Protein AF-Q54JC9-F1 (afdb_monomer)

Nearest PDB structures (foldseek):
  5o2o-assembly1_A  TM=5.810E-01  e=2.665E+00  Neisseria meningitidis
  5o1j-assembly1_A  TM=6.075E-01  e=3.899E+00  Neisseria meningitidis MC58

Secondary structure (DSSP, 8-state):
----------------------------HHHHHHHHHHHS-TTTHHHHHHHHHHHHTS--TTEETTTTEEHHHHHHT-TTT-SSGGGGGSHHHHHHHHHHHHHHHGGGG-HHHHTTTTSS--THHHHHHHHHHT--------------------------------------------PPPPPP---

Structure (mmCIF, N/CA/C/O backbone):
data_AF-Q54JC9-F1
#
_entry.id   AF-Q54JC9-F1
#
loop_
_atom_site.group_PDB
_atom_site.id
_atom_site.type_symbol
_atom_site.label_atom_id
_atom_site.label_alt_id
_atom_site.label_comp_id
_atom_site.label_asym_id
_atom_site.label_entity_id
_atom_site.label_seq_id
_atom_site.pdbx_PDB_ins_code
_atom_site.Cartn_x
_atom_site.Cartn_y
_atom_site.Cartn_z
_atom_site.occupancy
_atom_site.B_iso_or_equiv
_atom_site.auth_seq_id
_atom_site.auth_comp_id
_atom_site.auth_asym_id
_atom_site.auth_atom_id
_atom_site.pdbx_PDB_model_num
ATOM 1 N N . MET A 1 1 ? -62.093 -19.509 3.412 1.00 47.75 1 MET A N 1
ATOM 2 C CA . MET A 1 1 ? -62.383 -18.059 3.548 1.00 47.75 1 MET A CA 1
ATOM 3 C C . MET A 1 1 ? -61.064 -17.334 3.792 1.00 47.75 1 MET A C 1
ATOM 5 O O . MET A 1 1 ? -60.203 -17.946 4.407 1.00 47.75 1 MET A O 1
ATOM 9 N N . LYS A 1 2 ? -60.924 -16.083 3.321 1.00 56.00 2 LYS A N 1
ATOM 10 C CA . LYS A 1 2 ? -59.657 -15.341 3.094 1.00 56.00 2 LYS A CA 1
ATOM 11 C C . LYS A 1 2 ? -58.789 -15.910 1.956 1.00 56.00 2 LYS A C 1
ATOM 13 O O . LYS A 1 2 ? -58.049 -16.868 2.135 1.00 56.00 2 LYS A O 1
ATOM 18 N N . VAL A 1 3 ? -58.906 -15.266 0.792 1.00 44.16 3 VAL A N 1
ATOM 19 C CA . VAL A 1 3 ? -58.028 -15.369 -0.386 1.00 44.16 3 VAL A CA 1
ATOM 20 C C . VAL A 1 3 ? -57.874 -13.934 -0.913 1.00 44.16 3 VAL A C 1
ATOM 22 O O . VAL A 1 3 ? -58.872 -13.372 -1.346 1.00 44.16 3 VAL A O 1
ATOM 25 N N . SER A 1 4 ? -56.683 -13.335 -0.766 1.00 60.31 4 SER A N 1
ATOM 26 C CA . SER A 1 4 ? -56.261 -11.978 -1.204 1.00 60.31 4 SER A CA 1
ATOM 27 C C . SER A 1 4 ? -54.819 -11.741 -0.723 1.00 60.31 4 SER A C 1
ATOM 29 O O . SER A 1 4 ? -54.538 -12.106 0.415 1.00 60.31 4 SER A O 1
ATOM 31 N N . ASN A 1 5 ? -53.870 -11.118 -1.432 1.00 50.69 5 ASN A N 1
ATOM 32 C CA . ASN A 1 5 ? -53.684 -10.809 -2.868 1.00 50.69 5 ASN A CA 1
ATOM 33 C C . ASN A 1 5 ? -52.246 -11.310 -3.238 1.00 50.69 5 ASN A C 1
ATOM 35 O O . ASN A 1 5 ? -51.581 -11.857 -2.363 1.00 50.69 5 ASN A O 1
ATOM 39 N N . LEU A 1 6 ? -51.669 -11.313 -4.449 1.00 48.81 6 LEU A N 1
ATOM 40 C CA . LEU A 1 6 ? -51.734 -10.506 -5.685 1.00 48.81 6 LEU A CA 1
ATOM 41 C C . LEU A 1 6 ? -51.125 -9.085 -5.604 1.00 48.81 6 LEU A C 1
ATOM 43 O O . LEU A 1 6 ? -51.408 -8.352 -4.663 1.00 48.81 6 LEU A O 1
ATOM 47 N N . ILE A 1 7 ? -50.371 -8.707 -6.660 1.00 62.00 7 ILE A N 1
ATOM 48 C CA . ILE A 1 7 ? -49.614 -7.440 -6.870 1.00 62.00 7 ILE A CA 1
ATOM 49 C C . ILE A 1 7 ? -48.261 -7.422 -6.098 1.00 62.00 7 ILE A C 1
ATOM 51 O O . ILE A 1 7 ? -48.241 -7.750 -4.920 1.00 62.00 7 ILE A O 1
ATOM 55 N N . SER A 1 8 ? -47.082 -7.096 -6.662 1.00 56.41 8 SER A N 1
ATOM 56 C CA . SER A 1 8 ? -46.734 -6.514 -7.977 1.00 56.41 8 SER A CA 1
ATOM 57 C C . SER A 1 8 ? -45.424 -7.070 -8.567 1.00 56.41 8 SER A C 1
ATOM 59 O O . SER A 1 8 ? -44.508 -7.424 -7.830 1.00 56.41 8 SER A O 1
ATOM 61 N N . THR A 1 9 ? -45.301 -7.062 -9.897 1.00 55.78 9 THR A N 1
ATOM 62 C CA . THR A 1 9 ? -44.083 -7.397 -10.662 1.00 55.78 9 THR A CA 1
ATOM 63 C C . THR A 1 9 ? -43.274 -6.159 -11.063 1.00 55.78 9 THR A C 1
ATOM 65 O O . THR A 1 9 ? -43.794 -5.303 -11.776 1.00 55.78 9 THR A O 1
ATOM 68 N N . ILE A 1 10 ? -41.985 -6.130 -10.712 1.00 61.94 10 ILE A N 1
ATOM 69 C CA . ILE A 1 10 ? -40.901 -5.344 -11.341 1.00 61.94 10 ILE A CA 1
ATOM 70 C C . ILE A 1 10 ? -39.673 -6.273 -11.248 1.00 61.94 10 ILE A C 1
ATOM 72 O O . ILE A 1 10 ? -39.303 -6.637 -10.139 1.00 61.94 10 ILE A O 1
ATOM 76 N N . THR A 1 11 ? -39.047 -6.828 -12.289 1.00 55.09 11 THR A N 1
ATOM 77 C CA . THR A 1 11 ? -38.889 -6.463 -13.712 1.00 55.09 11 THR A CA 1
ATOM 78 C C . THR A 1 11 ? -38.024 -5.228 -13.964 1.00 55.09 11 THR A C 1
ATOM 80 O O . THR A 1 11 ? -38.466 -4.278 -14.598 1.00 55.09 11 THR A O 1
ATOM 83 N N . ILE A 1 12 ? -36.750 -5.297 -13.563 1.00 54.94 12 ILE A N 1
ATOM 84 C CA . ILE A 1 12 ? -35.651 -4.820 -14.418 1.00 54.94 12 ILE A CA 1
ATOM 85 C C . ILE A 1 12 ? -34.591 -5.922 -14.474 1.00 54.94 12 ILE A C 1
ATOM 87 O O . ILE A 1 12 ? -33.927 -6.215 -13.484 1.00 54.94 12 ILE A O 1
ATOM 91 N N . ALA A 1 13 ? -34.452 -6.545 -15.643 1.00 51.84 13 ALA A N 1
ATOM 92 C CA . ALA A 1 13 ? -33.327 -7.414 -15.947 1.00 51.84 13 ALA A CA 1
ATOM 93 C C . ALA A 1 13 ? -32.217 -6.568 -16.579 1.00 51.84 13 ALA A C 1
ATOM 95 O O . ALA A 1 13 ? -32.350 -6.109 -17.711 1.00 51.84 13 ALA A O 1
ATOM 96 N N . SER A 1 14 ? -31.112 -6.391 -15.863 1.00 52.66 14 SER A N 1
ATOM 97 C CA . SER A 1 14 ? -29.867 -5.827 -16.392 1.00 52.66 14 SER A CA 1
ATOM 98 C C . SER A 1 14 ? -28.708 -6.765 -16.066 1.00 52.66 14 SER A C 1
ATOM 100 O O . SER A 1 14 ? -27.773 -6.428 -15.344 1.00 52.66 14 SER A O 1
ATOM 102 N N . ALA A 1 15 ? -28.779 -7.972 -16.637 1.00 52.56 15 ALA A N 1
ATOM 103 C CA . ALA A 1 15 ? -27.676 -8.925 -16.681 1.00 52.56 15 ALA A CA 1
ATOM 104 C C . ALA A 1 15 ? -26.568 -8.416 -17.622 1.00 52.56 15 ALA A C 1
ATOM 106 O O . ALA A 1 15 ? -26.333 -8.959 -18.701 1.00 52.56 15 ALA A O 1
ATOM 107 N N . LEU A 1 16 ? -25.874 -7.357 -17.201 1.00 53.50 16 LEU A N 1
ATOM 108 C CA . LEU A 1 16 ? -24.597 -6.943 -17.768 1.00 53.50 16 LEU A CA 1
ATOM 109 C C . LEU A 1 16 ? -23.511 -7.917 -17.295 1.00 53.50 16 LEU A C 1
ATOM 111 O O . LEU A 1 16 ? -22.613 -7.565 -16.537 1.00 53.50 16 LEU A O 1
ATOM 115 N N . CYS A 1 17 ? -23.566 -9.147 -17.815 1.00 49.38 17 CYS A N 1
ATOM 116 C CA . CYS A 1 17 ? -22.397 -10.015 -17.930 1.00 49.38 17 CYS A CA 1
ATOM 117 C C . CYS A 1 17 ? -21.444 -9.443 -18.991 1.00 49.38 17 CYS A C 1
ATOM 119 O O . CYS A 1 17 ? -21.138 -10.085 -19.995 1.00 49.38 17 CYS A O 1
ATOM 121 N N . LEU A 1 18 ? -20.970 -8.215 -18.762 1.00 51.47 18 LEU A N 1
ATOM 122 C CA . LEU A 1 18 ? -19.725 -7.766 -19.353 1.00 51.47 18 LEU A CA 1
ATOM 123 C C . LEU A 1 18 ? -18.635 -8.632 -18.738 1.00 51.47 18 LEU A C 1
ATOM 125 O O . LEU A 1 18 ? -18.403 -8.607 -17.532 1.00 51.47 18 LEU A O 1
ATOM 129 N N . SER A 1 19 ? -17.998 -9.421 -19.589 1.00 46.00 19 SER A N 1
ATOM 130 C CA . SER A 1 19 ? -16.747 -10.100 -19.299 1.00 46.00 19 SER A CA 1
ATOM 131 C C . SER A 1 19 ? -15.763 -9.121 -18.655 1.00 46.00 19 SER A C 1
ATOM 133 O O . SER A 1 19 ? -15.220 -8.261 -19.353 1.00 46.00 19 SER A O 1
ATOM 135 N N . LEU A 1 20 ? -15.514 -9.265 -17.347 1.00 47.28 20 LEU A N 1
ATOM 136 C CA . LEU A 1 20 ? -14.387 -8.622 -16.674 1.00 47.28 20 LEU A CA 1
ATOM 137 C C . LEU A 1 20 ? -13.087 -9.260 -17.180 1.00 47.28 20 LEU A C 1
ATOM 139 O O . LEU A 1 20 ? -12.460 -10.089 -16.526 1.00 47.28 20 LEU A O 1
ATOM 143 N N . THR A 1 21 ? -12.665 -8.857 -18.374 1.00 47.69 21 THR A N 1
ATOM 144 C CA . THR A 1 21 ? -11.240 -8.796 -18.672 1.00 47.69 21 THR A CA 1
ATOM 145 C C . THR A 1 21 ? -10.655 -7.770 -17.711 1.00 47.69 21 THR A C 1
ATOM 147 O O . THR A 1 21 ? -11.013 -6.596 -17.804 1.00 47.69 21 THR A O 1
ATOM 150 N N . ASN A 1 22 ? -9.780 -8.203 -16.799 1.00 50.62 22 ASN A N 1
ATOM 151 C CA . ASN A 1 22 ? -9.161 -7.375 -15.753 1.00 50.62 22 ASN A CA 1
ATOM 152 C C . ASN A 1 22 ? -8.138 -6.354 -16.297 1.00 50.62 22 ASN A C 1
ATOM 154 O O . ASN A 1 22 ? -7.091 -6.120 -15.703 1.00 50.62 22 ASN A O 1
ATOM 158 N N . ALA A 1 23 ? -8.455 -5.698 -17.411 1.00 45.06 23 ALA A N 1
ATOM 159 C CA . ALA A 1 23 ? -7.973 -4.359 -17.669 1.00 45.06 23 ALA A CA 1
ATOM 160 C C . ALA A 1 23 ? -8.774 -3.414 -16.763 1.00 45.06 23 ALA A C 1
ATOM 162 O O . ALA A 1 23 ? -9.775 -2.829 -17.182 1.00 45.06 23 ALA A O 1
ATOM 163 N N . LEU A 1 24 ? -8.324 -3.266 -15.511 1.00 53.28 24 LEU A N 1
ATOM 164 C CA . LEU A 1 24 ? -8.567 -2.033 -14.766 1.00 53.28 24 LEU A CA 1
ATOM 165 C C . LEU A 1 24 ? -8.108 -0.905 -15.691 1.00 53.28 24 LEU A C 1
ATOM 167 O O . LEU A 1 24 ? -6.910 -0.745 -15.923 1.00 53.28 24 LEU A O 1
ATOM 171 N N . VAL A 1 25 ? -9.063 -0.190 -16.295 1.00 54.62 25 VAL A N 1
ATOM 172 C CA . VAL A 1 25 ? -8.767 0.963 -17.145 1.00 54.62 25 VAL A CA 1
ATOM 173 C C . VAL A 1 25 ? -8.083 1.958 -16.232 1.00 54.62 25 VAL A C 1
ATOM 175 O O . VAL A 1 25 ? -8.749 2.593 -15.411 1.00 54.62 25 VAL A O 1
ATOM 178 N N . PHE A 1 26 ? -6.752 2.006 -16.323 1.00 60.03 26 PHE A N 1
ATOM 179 C CA . PHE A 1 26 ? -5.929 2.782 -15.414 1.00 60.03 26 PHE A CA 1
ATOM 180 C C . PHE A 1 26 ? -6.452 4.211 -15.481 1.00 60.03 26 PHE A C 1
ATOM 182 O O . PHE A 1 26 ? -6.430 4.837 -16.547 1.00 60.03 26 PHE A O 1
ATOM 189 N N . SER A 1 27 ? -7.043 4.681 -14.377 1.00 64.56 27 SER A N 1
ATOM 190 C CA . SER A 1 27 ? -7.579 6.038 -14.345 1.00 64.56 27 SER A CA 1
ATOM 191 C C . SER A 1 27 ? -6.434 6.985 -14.709 1.00 64.56 27 SER A C 1
ATOM 193 O O . SER A 1 27 ? -5.294 6.692 -14.336 1.00 64.56 27 SER A O 1
ATOM 195 N N . PRO A 1 28 ? -6.693 8.081 -15.451 1.00 67.81 28 PRO A N 1
ATOM 196 C CA . PRO A 1 28 ? -5.639 9.015 -15.830 1.00 67.81 28 PRO A CA 1
ATOM 197 C C . PRO A 1 28 ? -4.783 9.340 -14.609 1.00 67.81 28 PRO A C 1
ATOM 199 O O . PRO A 1 28 ? -5.354 9.560 -13.539 1.00 67.81 28 PRO A O 1
ATOM 202 N N . CYS A 1 29 ? -3.454 9.332 -14.755 1.00 79.38 29 CYS A N 1
ATOM 203 C CA . CYS A 1 29 ? -2.534 9.550 -13.635 1.00 79.38 29 CYS A CA 1
ATOM 204 C C . CYS A 1 29 ? -2.954 10.759 -12.793 1.00 79.38 29 CYS A C 1
ATOM 206 O O . CYS A 1 29 ? -3.025 10.642 -11.578 1.00 79.38 29 CYS A O 1
ATOM 208 N N . ASP A 1 30 ? -3.374 11.848 -13.442 1.00 82.62 30 ASP A N 1
ATOM 209 C CA . ASP A 1 30 ? -3.890 13.067 -12.810 1.00 82.62 30 ASP A CA 1
ATOM 210 C C . ASP A 1 30 ? -5.074 12.809 -11.853 1.00 82.62 30 ASP A C 1
ATOM 212 O O . ASP A 1 30 ? -5.148 13.397 -10.778 1.00 82.62 30 ASP A O 1
ATOM 216 N N . LYS A 1 31 ? -5.998 11.902 -12.208 1.00 85.12 31 LYS A N 1
ATOM 217 C CA . LYS A 1 31 ? -7.160 11.546 -11.375 1.00 85.12 31 LYS A CA 1
ATOM 218 C C . LYS A 1 31 ? -6.744 10.729 -10.155 1.00 85.12 31 LYS A C 1
ATOM 220 O O . LYS A 1 31 ? -7.256 10.986 -9.071 1.00 85.12 31 LYS A O 1
ATOM 225 N N . ILE A 1 32 ? -5.859 9.743 -10.325 1.00 85.19 32 ILE A N 1
ATOM 226 C CA . ILE A 1 32 ? -5.379 8.945 -9.188 1.00 85.19 32 ILE A CA 1
ATOM 227 C C . ILE A 1 32 ? -4.505 9.824 -8.291 1.00 85.19 32 ILE A C 1
ATOM 229 O O . ILE A 1 32 ? -4.744 9.877 -7.096 1.00 85.19 32 ILE A O 1
ATOM 233 N N . GLN A 1 33 ? -3.581 10.600 -8.858 1.00 89.06 33 GLN A N 1
ATOM 234 C CA . GLN A 1 33 ? -2.706 11.506 -8.117 1.00 89.06 33 GLN A CA 1
ATOM 235 C C . GLN A 1 33 ? -3.497 12.581 -7.360 1.00 89.06 33 GLN A C 1
ATOM 237 O O . GLN A 1 33 ? -3.190 12.848 -6.203 1.00 89.06 33 GLN A O 1
ATOM 242 N N . SER A 1 34 ? -4.543 13.161 -7.963 1.00 91.00 34 SER A N 1
ATOM 243 C CA . SER A 1 34 ? -5.443 14.088 -7.264 1.00 91.00 34 SER A CA 1
ATOM 244 C C . SER A 1 34 ? -6.202 13.419 -6.120 1.00 91.00 34 SER A C 1
ATOM 246 O O . SER A 1 34 ? -6.488 14.091 -5.137 1.00 91.00 34 SER A O 1
ATOM 248 N N . LEU A 1 35 ? -6.544 12.134 -6.248 1.00 91.69 35 LEU A N 1
ATOM 249 C CA . LEU A 1 35 ? -7.227 11.379 -5.201 1.00 91.69 35 LEU A CA 1
ATOM 250 C C . LEU A 1 35 ? -6.254 10.982 -4.081 1.00 91.69 35 LEU A C 1
ATOM 252 O O . LEU A 1 35 ? -6.586 11.126 -2.917 1.00 91.69 35 LEU A O 1
ATOM 256 N N . VAL A 1 36 ? -5.028 10.562 -4.399 1.00 92.62 36 VAL A N 1
ATOM 257 C CA . VAL A 1 36 ? -3.995 10.268 -3.390 1.00 92.62 36 VAL A CA 1
ATOM 258 C C . VAL A 1 36 ? -3.638 11.532 -2.605 1.00 92.62 36 VAL A C 1
ATOM 260 O O . VAL A 1 36 ? -3.608 11.491 -1.384 1.00 92.62 36 VAL A O 1
ATOM 263 N N . LYS A 1 37 ? -3.503 12.683 -3.272 1.00 93.81 37 LYS A N 1
ATOM 264 C CA . LYS A 1 37 ? -3.306 13.990 -2.615 1.00 93.81 37 LYS A CA 1
ATOM 265 C C . LYS A 1 37 ? -4.502 14.483 -1.779 1.00 93.81 37 LYS A C 1
ATOM 267 O O . LYS A 1 37 ? -4.357 15.472 -1.071 1.00 93.81 37 LYS A O 1
ATOM 272 N N . GLU A 1 38 ? -5.672 13.842 -1.865 1.00 95.50 38 GLU A N 1
ATOM 273 C CA . GLU A 1 38 ? -6.841 14.136 -1.012 1.00 95.50 38 GLU A CA 1
ATOM 274 C C . GLU A 1 38 ? -6.744 13.420 0.354 1.00 95.50 38 GLU A C 1
ATOM 276 O O . GLU A 1 38 ? -7.326 13.909 1.318 1.00 95.50 38 GLU A O 1
ATOM 281 N N . TYR A 1 39 ? -5.995 12.306 0.443 1.00 95.25 39 TYR A N 1
ATOM 282 C CA . TYR A 1 39 ? -5.953 11.402 1.612 1.00 95.25 39 TYR A CA 1
ATOM 283 C C . TYR A 1 39 ? -4.546 11.111 2.168 1.00 95.25 39 TYR A C 1
ATOM 285 O O . TYR A 1 39 ? -4.424 10.476 3.207 1.00 95.25 39 TYR A O 1
ATOM 293 N N . PHE A 1 40 ? -3.474 11.537 1.496 1.00 95.31 40 PHE A N 1
ATOM 294 C CA . PHE A 1 40 ? -2.095 11.252 1.900 1.00 95.31 40 PHE A CA 1
ATOM 295 C C . PHE A 1 40 ? -1.217 12.507 1.858 1.00 95.31 40 PHE A C 1
ATOM 297 O O . PHE A 1 40 ? -1.336 13.327 0.943 1.00 95.31 40 PHE A O 1
ATOM 304 N N . ASP A 1 41 ? -0.296 12.621 2.820 1.00 94.00 41 ASP A N 1
ATOM 305 C CA . ASP A 1 41 ? 0.719 13.679 2.858 1.00 94.00 41 ASP A CA 1
ATOM 306 C C . ASP A 1 41 ? 1.595 13.671 1.595 1.00 94.00 41 ASP A C 1
ATOM 308 O O . ASP A 1 41 ? 1.978 12.612 1.094 1.00 94.00 41 ASP A O 1
ATOM 312 N N . GLU A 1 42 ? 1.997 14.854 1.112 1.00 90.75 42 GLU A N 1
ATOM 313 C CA . GLU A 1 42 ? 2.810 14.992 -0.111 1.00 90.75 42 GLU A CA 1
ATOM 314 C C . GLU A 1 42 ? 4.120 14.184 -0.081 1.00 90.75 42 GLU A C 1
ATOM 316 O O . GLU A 1 42 ? 4.621 13.794 -1.132 1.00 90.75 42 GLU A O 1
ATOM 321 N N . THR A 1 43 ? 4.649 13.894 1.111 1.00 91.94 43 THR A N 1
ATOM 322 C CA . THR A 1 43 ? 5.876 13.117 1.345 1.00 91.94 43 THR A CA 1
ATOM 323 C C . THR A 1 43 ? 5.756 11.618 1.070 1.00 91.94 43 THR A C 1
ATOM 325 O O . THR A 1 43 ? 6.782 10.947 1.091 1.00 91.94 43 THR A O 1
ATOM 328 N N . ILE A 1 44 ? 4.542 11.094 0.860 1.00 93.00 44 ILE A N 1
ATOM 329 C CA . ILE A 1 44 ? 4.273 9.663 0.623 1.00 93.00 44 ILE A CA 1
ATOM 330 C C . ILE A 1 44 ? 3.382 9.406 -0.605 1.00 93.00 44 ILE A C 1
ATOM 332 O O . ILE A 1 44 ? 3.019 8.261 -0.891 1.00 93.00 44 ILE A O 1
ATOM 336 N N . VAL A 1 45 ? 2.991 10.462 -1.331 1.00 92.00 45 VAL A N 1
ATOM 337 C CA . VAL A 1 45 ? 2.123 10.359 -2.519 1.00 92.00 45 VAL A CA 1
ATOM 338 C C . VAL A 1 45 ? 2.768 9.488 -3.596 1.00 92.00 45 VAL A C 1
ATOM 340 O O . VAL A 1 45 ? 2.074 8.666 -4.194 1.00 92.00 45 VAL A O 1
ATOM 343 N N . ASP A 1 46 ? 4.072 9.629 -3.841 1.00 90.31 46 ASP A N 1
ATOM 344 C CA . ASP A 1 46 ? 4.766 8.888 -4.900 1.00 90.31 46 ASP A CA 1
ATOM 345 C C . ASP A 1 46 ? 4.877 7.388 -4.564 1.00 90.31 46 ASP A C 1
ATOM 347 O O . ASP A 1 46 ? 4.614 6.539 -5.421 1.00 90.31 46 ASP A O 1
ATOM 351 N N . GLU A 1 47 ? 5.154 7.037 -3.305 1.00 93.19 47 GLU A N 1
ATOM 352 C CA . GLU A 1 47 ? 5.125 5.663 -2.800 1.00 93.19 47 GLU A CA 1
ATOM 353 C C . GLU A 1 47 ? 3.714 5.062 -2.878 1.00 93.19 47 GLU A C 1
ATOM 355 O O . GLU A 1 47 ? 3.547 3.944 -3.370 1.00 93.19 47 GLU A O 1
ATOM 360 N N . MET A 1 48 ? 2.675 5.797 -2.465 1.00 94.38 48 MET A N 1
ATOM 361 C CA . MET A 1 48 ? 1.292 5.303 -2.531 1.00 94.38 48 MET A CA 1
ATOM 362 C C . MET A 1 48 ? 0.780 5.162 -3.970 1.00 94.38 48 MET A C 1
ATOM 364 O O . MET A 1 48 ? 0.017 4.234 -4.251 1.00 94.38 48 MET A O 1
ATOM 368 N N . MET A 1 49 ? 1.235 6.014 -4.896 1.00 92.06 49 MET A N 1
ATOM 369 C CA . MET A 1 49 ? 1.007 5.876 -6.342 1.00 92.06 49 MET A CA 1
ATOM 370 C C . MET A 1 49 ? 1.739 4.660 -6.929 1.00 92.06 49 MET A C 1
ATOM 372 O O . MET A 1 49 ? 1.189 3.965 -7.788 1.00 92.06 49 MET A O 1
ATOM 376 N N . CYS A 1 50 ? 2.952 4.369 -6.455 1.00 92.88 50 CYS A N 1
ATOM 377 C CA . CYS A 1 50 ? 3.691 3.170 -6.839 1.00 92.88 50 CYS A CA 1
ATOM 378 C C . CYS A 1 50 ? 2.999 1.886 -6.380 1.00 92.88 50 CYS A C 1
ATOM 380 O O . CYS A 1 50 ? 2.838 0.950 -7.169 1.00 92.88 50 CYS A O 1
ATOM 382 N N . ILE A 1 51 ? 2.566 1.847 -5.117 1.00 94.25 51 ILE A N 1
ATOM 383 C CA . ILE A 1 51 ? 1.831 0.717 -4.545 1.00 94.25 51 ILE A CA 1
ATOM 384 C C . ILE A 1 51 ? 0.545 0.501 -5.349 1.00 94.25 51 ILE A C 1
ATOM 386 O O . ILE A 1 51 ? 0.339 -0.594 -5.865 1.00 94.25 51 ILE A O 1
ATOM 390 N N . ALA A 1 52 ? -0.256 1.552 -5.565 1.00 93.75 52 ALA A N 1
ATOM 391 C CA . ALA A 1 52 ? -1.468 1.502 -6.388 1.00 93.75 52 ALA A CA 1
ATOM 392 C C . ALA A 1 52 ? -1.233 0.882 -7.778 1.00 93.75 52 ALA A C 1
ATOM 394 O O . ALA A 1 52 ? -2.029 0.069 -8.241 1.00 93.75 52 ALA A O 1
ATOM 395 N N . TYR A 1 53 ? -0.134 1.233 -8.454 1.00 90.62 53 TYR A N 1
ATOM 396 C CA . TYR A 1 53 ? 0.201 0.637 -9.747 1.00 90.62 53 TYR A CA 1
ATOM 397 C C . TYR A 1 53 ? 0.571 -0.848 -9.631 1.00 90.62 53 TYR A C 1
ATOM 399 O O . TYR A 1 53 ? 0.006 -1.677 -10.344 1.00 90.62 53 TYR A O 1
ATOM 407 N N . ASN A 1 54 ? 1.517 -1.190 -8.749 1.00 91.88 54 ASN A N 1
ATOM 408 C CA . ASN A 1 54 ? 2.058 -2.550 -8.640 1.00 91.88 54 ASN A CA 1
ATOM 409 C C . ASN A 1 54 ? 1.013 -3.555 -8.140 1.00 91.88 54 ASN A C 1
ATOM 411 O O . ASN A 1 54 ? 0.973 -4.698 -8.591 1.00 91.88 54 ASN A O 1
ATOM 415 N N . GLU A 1 55 ? 0.138 -3.116 -7.242 1.00 92.56 55 GLU A N 1
ATOM 416 C CA . GLU A 1 55 ? -0.972 -3.909 -6.733 1.00 92.56 55 GLU A CA 1
ATOM 417 C C . GLU A 1 55 ? -2.089 -4.080 -7.786 1.00 92.56 55 GLU A C 1
ATOM 419 O O . GLU A 1 55 ? -2.627 -5.179 -7.933 1.00 92.56 55 GLU A O 1
ATOM 424 N N . ALA A 1 56 ? -2.382 -3.058 -8.604 1.00 88.69 56 ALA A N 1
ATOM 425 C CA . ALA A 1 56 ? -3.376 -3.154 -9.680 1.00 88.69 56 ALA A CA 1
ATOM 426 C C . ALA A 1 56 ? -2.963 -4.072 -10.845 1.00 88.69 56 ALA A C 1
ATOM 428 O O . ALA A 1 56 ? -3.834 -4.676 -11.476 1.00 88.69 56 ALA A O 1
ATOM 429 N N . ILE A 1 57 ? -1.662 -4.198 -11.142 1.00 86.31 57 ILE A N 1
ATOM 430 C CA . ILE A 1 57 ? -1.165 -5.147 -12.160 1.00 86.31 57 ILE A CA 1
ATOM 431 C C . ILE A 1 57 ? -1.042 -6.588 -11.638 1.00 86.31 57 ILE A C 1
ATOM 433 O O . ILE A 1 57 ? -0.881 -7.505 -12.443 1.00 86.31 57 ILE A O 1
ATOM 437 N N . ASN A 1 58 ? -1.134 -6.801 -10.320 1.00 88.25 58 ASN A N 1
ATOM 438 C CA . ASN A 1 58 ? -1.055 -8.116 -9.677 1.00 88.25 58 ASN A CA 1
ATOM 439 C C . ASN A 1 58 ? -2.220 -8.343 -8.679 1.00 88.25 58 ASN A C 1
ATOM 441 O O . ASN A 1 58 ? -1.994 -8.509 -7.472 1.00 88.25 58 ASN A O 1
ATOM 445 N N . PRO A 1 59 ? -3.481 -8.334 -9.157 1.00 90.06 59 PRO A N 1
ATOM 446 C CA . PRO A 1 59 ? -4.658 -8.443 -8.300 1.00 90.06 59 PRO A CA 1
ATOM 447 C C . PRO A 1 59 ? -4.745 -9.818 -7.622 1.00 90.06 59 PRO A C 1
ATOM 449 O O . PRO A 1 59 ? -4.588 -10.857 -8.268 1.00 90.06 59 PRO A O 1
ATOM 452 N N . LYS A 1 60 ? -5.053 -9.830 -6.320 1.00 93.56 60 LYS A N 1
ATOM 453 C CA . LYS A 1 60 ? -5.203 -11.052 -5.509 1.00 93.56 60 LYS A CA 1
ATOM 454 C C . LYS A 1 60 ? -6.684 -11.420 -5.362 1.00 93.56 60 LYS A C 1
ATOM 456 O O . LYS A 1 60 ? -7.554 -10.555 -5.319 1.00 93.56 60 LYS A O 1
ATOM 461 N N . SER A 1 61 ? -7.000 -12.713 -5.274 1.00 94.00 61 SER A N 1
ATOM 462 C CA . SER A 1 61 ? -8.391 -13.215 -5.229 1.00 94.00 61 SER A CA 1
ATOM 463 C C . SER A 1 61 ? -9.177 -12.823 -3.965 1.00 94.00 61 SER A C 1
ATOM 465 O O . SER A 1 61 ? -10.413 -12.806 -3.953 1.00 94.00 61 SER A O 1
ATOM 467 N N . ASP A 1 62 ? -8.464 -12.532 -2.886 1.00 94.62 62 ASP A N 1
ATOM 468 C CA . ASP A 1 62 ? -8.941 -12.129 -1.563 1.00 94.62 62 ASP A CA 1
ATOM 469 C C . ASP A 1 62 ? -8.910 -10.603 -1.345 1.00 94.62 62 ASP A C 1
ATOM 471 O O . ASP A 1 62 ? -9.279 -10.127 -0.271 1.00 94.62 62 ASP A O 1
ATOM 475 N N . SER A 1 63 ? -8.564 -9.840 -2.384 1.00 95.50 63 SER A N 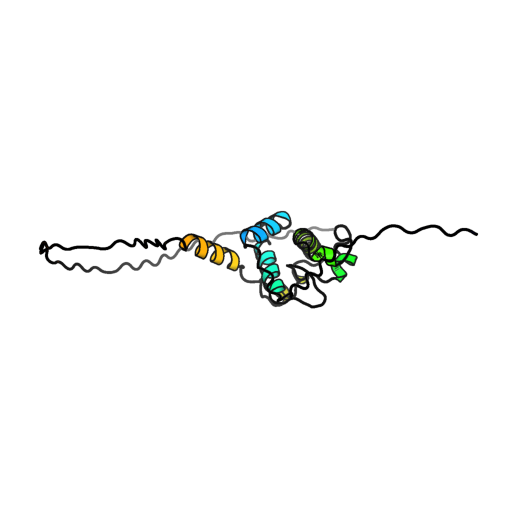1
ATOM 476 C CA . SER A 1 63 ? -8.396 -8.387 -2.352 1.00 95.50 63 SER A CA 1
ATOM 477 C C . SER A 1 63 ? -9.299 -7.650 -3.344 1.00 95.50 63 SER A C 1
ATOM 479 O O . SER A 1 63 ? -9.839 -8.246 -4.278 1.00 95.50 63 SER A O 1
ATOM 481 N N . ILE A 1 64 ? -9.502 -6.346 -3.118 1.00 95.25 64 ILE A N 1
ATOM 482 C CA . ILE A 1 64 ? -10.392 -5.488 -3.911 1.00 95.25 64 ILE A CA 1
ATOM 483 C C . ILE A 1 64 ? -9.781 -4.087 -4.114 1.00 95.25 64 ILE A C 1
ATOM 485 O O . ILE A 1 64 ? -9.166 -3.501 -3.218 1.00 95.25 64 ILE A O 1
ATOM 489 N N . GLY A 1 65 ? -10.007 -3.537 -5.310 1.00 94.44 65 GLY A N 1
ATOM 490 C CA . GLY A 1 65 ? -9.737 -2.142 -5.659 1.00 94.44 65 GLY A CA 1
ATOM 491 C C . GLY A 1 65 ? -8.276 -1.831 -5.990 1.00 94.44 65 GLY A C 1
ATOM 492 O O . GLY A 1 65 ? -7.468 -2.723 -6.233 1.00 94.44 65 GLY A O 1
ATOM 493 N N . LEU A 1 66 ? -7.962 -0.537 -6.051 1.00 93.31 66 LEU A N 1
ATOM 494 C CA . LEU A 1 66 ? -6.711 -0.003 -6.590 1.00 93.31 66 LEU A CA 1
ATOM 495 C C . LEU A 1 66 ? -5.486 -0.337 -5.721 1.00 93.31 66 LEU A C 1
ATOM 497 O O . LEU A 1 66 ? -4.448 -0.702 -6.259 1.00 93.31 66 LEU A O 1
ATOM 501 N N . TRP A 1 67 ? -5.621 -0.296 -4.393 1.00 95.88 67 TRP A N 1
ATOM 502 C CA . TRP A 1 67 ? -4.567 -0.730 -3.461 1.00 95.88 67 TRP A CA 1
ATOM 503 C C . TRP A 1 67 ? -4.628 -2.227 -3.121 1.00 95.88 67 TRP A C 1
ATOM 505 O O . TRP A 1 67 ? -3.965 -2.649 -2.175 1.00 95.88 67 TRP A O 1
ATOM 515 N N . ASN A 1 68 ? -5.423 -3.022 -3.863 1.00 96.12 68 ASN A N 1
ATO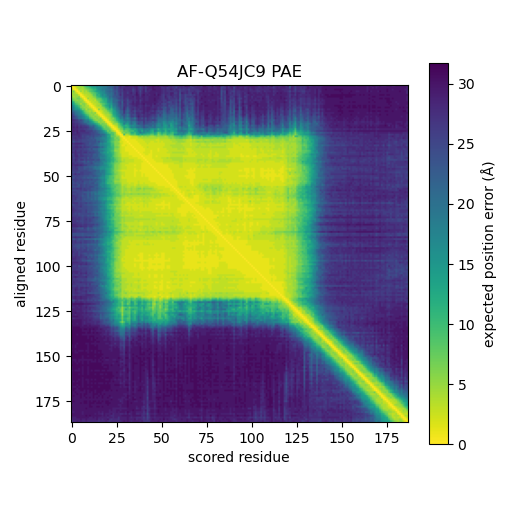M 516 C CA . ASN A 1 68 ? -5.552 -4.480 -3.698 1.00 96.12 68 ASN A CA 1
ATOM 517 C C . ASN A 1 68 ? -5.766 -4.848 -2.216 1.00 96.12 68 ASN A C 1
ATOM 519 O O . ASN A 1 68 ? -5.130 -5.750 -1.663 1.00 96.12 68 ASN A O 1
ATOM 523 N N . LEU A 1 69 ? -6.655 -4.095 -1.559 1.00 97.19 69 LEU A N 1
ATOM 524 C CA . LEU A 1 69 ? -6.901 -4.182 -0.126 1.00 97.19 69 LEU A CA 1
ATOM 525 C C . LEU A 1 69 ? -7.653 -5.468 0.177 1.00 97.19 69 LEU A C 1
ATOM 527 O O . LEU A 1 69 ? -8.662 -5.764 -0.467 1.00 97.19 69 LEU A O 1
ATOM 531 N N . LYS A 1 70 ? -7.178 -6.224 1.165 1.00 96.81 70 LYS A N 1
ATOM 532 C CA . LYS A 1 70 ? -7.823 -7.473 1.558 1.00 96.81 70 LYS A CA 1
ATOM 533 C C . LYS A 1 70 ? -9.263 -7.226 1.996 1.00 96.81 70 LYS A C 1
ATOM 535 O O . LYS A 1 70 ? -9.541 -6.295 2.752 1.00 96.81 70 LYS A O 1
ATOM 540 N N . LYS A 1 71 ? -10.158 -8.137 1.624 1.00 97.38 71 LYS A N 1
ATOM 541 C CA . LYS A 1 71 ? -11.573 -8.150 2.033 1.00 97.38 71 LYS A CA 1
ATOM 542 C C . LYS A 1 71 ? -11.767 -8.013 3.545 1.00 97.38 71 LYS A C 1
ATOM 544 O O . LYS A 1 71 ? -12.641 -7.277 3.995 1.00 97.38 71 LYS A O 1
ATOM 549 N N . GLU A 1 72 ? -10.897 -8.645 4.336 1.00 96.50 72 GLU A N 1
ATOM 550 C CA . GLU A 1 72 ? -10.930 -8.564 5.801 1.00 96.50 72 GLU A CA 1
ATOM 551 C C . GLU A 1 72 ? -10.774 -7.129 6.341 1.00 96.50 72 GLU A C 1
ATOM 553 O O . GLU A 1 72 ? -11.390 -6.812 7.359 1.00 96.50 72 GLU A O 1
ATOM 558 N N . HIS A 1 73 ? -10.061 -6.234 5.638 1.00 96.81 73 HIS A N 1
ATOM 559 C CA . HIS A 1 73 ? -9.848 -4.844 6.065 1.00 96.81 73 HIS A CA 1
ATOM 560 C C . HIS A 1 73 ? -11.158 -4.054 6.182 1.00 96.81 73 HIS A C 1
ATOM 562 O O . HIS A 1 73 ? -11.285 -3.253 7.105 1.00 96.81 73 HIS A O 1
ATOM 568 N N . CYS A 1 74 ? -12.164 -4.338 5.344 1.00 96.69 74 CYS A N 1
ATOM 569 C CA . CYS A 1 74 ? -13.522 -3.789 5.473 1.00 96.69 74 CYS A CA 1
ATOM 570 C C . CYS A 1 74 ? -14.098 -4.002 6.885 1.00 96.69 74 CYS A C 1
ATOM 572 O O . CYS A 1 74 ? -14.752 -3.127 7.442 1.00 96.69 74 CYS A O 1
ATOM 574 N N . ASN A 1 75 ? -13.838 -5.173 7.471 1.00 95.69 75 ASN A N 1
ATOM 575 C CA . ASN A 1 75 ? -14.416 -5.616 8.737 1.00 95.69 75 ASN A CA 1
ATOM 576 C C . ASN A 1 75 ? -13.462 -5.457 9.933 1.00 95.69 75 ASN A C 1
ATOM 578 O O . ASN A 1 75 ? -13.858 -5.758 11.065 1.00 95.69 75 ASN A O 1
ATOM 582 N N . THR A 1 76 ? -12.226 -4.988 9.727 1.00 96.88 76 THR A N 1
ATOM 583 C CA . THR A 1 76 ? -11.204 -4.810 10.777 1.00 96.88 76 THR A CA 1
ATOM 584 C C . THR A 1 76 ? -10.700 -3.371 10.867 1.00 96.88 76 THR A C 1
ATOM 586 O O . THR A 1 76 ? -10.932 -2.733 11.889 1.00 96.88 76 THR A O 1
ATOM 589 N N . VAL A 1 77 ? -10.073 -2.862 9.809 1.00 97.38 77 VAL A N 1
ATOM 590 C CA . VAL A 1 77 ? -9.429 -1.539 9.755 1.00 97.38 77 VAL A CA 1
ATOM 591 C C . VAL A 1 77 ? -10.437 -0.452 9.365 1.00 97.38 77 VAL A C 1
ATOM 593 O O . VAL A 1 77 ? -10.565 0.564 10.036 1.00 97.38 77 VAL A O 1
ATOM 596 N N . CYS A 1 78 ? -11.227 -0.702 8.321 1.00 97.62 78 CYS A N 1
ATOM 597 C CA . CYS A 1 78 ? -12.029 0.298 7.613 1.00 97.62 78 CYS A CA 1
ATOM 598 C C . CYS A 1 78 ? -13.519 0.293 8.013 1.00 97.62 78 CYS A C 1
ATOM 600 O O . CYS A 1 78 ? -14.376 0.756 7.259 1.00 97.62 78 CYS A O 1
ATOM 602 N N . LYS A 1 79 ? -13.847 -0.222 9.210 1.00 97.06 79 LYS A N 1
ATOM 603 C CA . LYS A 1 79 ? -15.239 -0.430 9.678 1.00 97.06 79 LYS A CA 1
ATOM 604 C C . LYS A 1 79 ? -16.088 0.845 9.749 1.00 97.06 79 LYS A C 1
ATOM 606 O O . LYS A 1 79 ? -17.306 0.766 9.846 1.00 97.06 79 LYS A O 1
ATOM 611 N N . SER A 1 80 ? -15.448 2.011 9.814 1.00 96.62 80 SER A N 1
ATOM 612 C CA . SER A 1 80 ? -16.102 3.322 9.900 1.00 96.62 80 SER A CA 1
ATOM 613 C C . SER A 1 80 ? -16.607 3.838 8.549 1.00 96.62 80 SER A C 1
ATOM 615 O O . SER A 1 80 ? -17.456 4.727 8.533 1.00 96.62 80 SER A O 1
ATOM 617 N N . ILE A 1 81 ? -16.093 3.296 7.439 1.00 96.81 81 ILE A N 1
ATOM 618 C CA . ILE A 1 81 ? -16.366 3.756 6.067 1.00 96.81 81 ILE A CA 1
ATOM 619 C C . ILE A 1 81 ? -16.923 2.654 5.156 1.00 96.81 81 ILE A C 1
ATOM 621 O O . ILE A 1 81 ? -17.628 2.961 4.197 1.00 96.81 81 ILE A O 1
ATOM 625 N N . CYS A 1 82 ? -16.652 1.380 5.453 1.00 95.88 82 CYS A N 1
ATOM 626 C CA . CYS A 1 82 ? -17.153 0.241 4.689 1.00 95.88 82 CYS A CA 1
ATOM 627 C C . CYS A 1 82 ? -18.270 -0.485 5.453 1.00 95.88 82 CYS A C 1
ATOM 629 O O . CYS A 1 82 ? -18.096 -0.887 6.602 1.00 95.88 82 CYS A O 1
ATOM 631 N N . ASN A 1 83 ? -19.402 -0.704 4.787 1.00 96.19 83 ASN A N 1
ATOM 632 C CA . ASN A 1 83 ? -20.509 -1.535 5.264 1.00 96.19 83 ASN A CA 1
ATOM 633 C C . ASN A 1 83 ? -20.354 -2.989 4.793 1.00 96.19 83 ASN A C 1
ATOM 635 O O . ASN A 1 83 ? -20.873 -3.909 5.425 1.00 96.19 83 ASN A O 1
ATOM 639 N N . SER A 1 84 ? -19.687 -3.199 3.655 1.00 96.38 84 SER A N 1
ATOM 640 C CA . SER A 1 84 ? -19.444 -4.516 3.068 1.00 96.38 84 SER A CA 1
ATOM 641 C C . SER A 1 84 ? -18.249 -4.507 2.112 1.00 96.38 84 SER A C 1
ATOM 643 O O . SER A 1 84 ? -17.845 -3.463 1.611 1.00 96.38 84 SER A O 1
ATOM 645 N N . GLU A 1 85 ? -17.691 -5.683 1.814 1.00 96.38 85 GLU A N 1
ATOM 646 C CA . GLU A 1 85 ? -16.466 -5.822 1.008 1.00 96.38 85 GLU A CA 1
ATOM 647 C C . GLU A 1 85 ? -16.561 -5.169 -0.383 1.00 96.38 85 GLU A C 1
ATOM 649 O O . GLU A 1 85 ? -15.557 -4.687 -0.903 1.00 96.38 85 GLU A O 1
ATOM 654 N N . ILE A 1 86 ? -17.758 -5.112 -0.982 1.00 95.50 86 ILE A N 1
ATOM 655 C CA . ILE A 1 86 ? -17.968 -4.485 -2.296 1.00 95.50 86 ILE A CA 1
ATOM 656 C C . ILE A 1 86 ? -17.742 -2.966 -2.269 1.00 95.50 86 ILE A C 1
ATOM 658 O O . ILE A 1 86 ? -17.424 -2.390 -3.305 1.00 95.50 86 ILE A O 1
ATOM 662 N N . ASP A 1 87 ? -17.823 -2.326 -1.099 1.00 96.56 87 ASP A N 1
ATOM 663 C CA . ASP A 1 87 ? -17.545 -0.896 -0.941 1.00 96.56 87 ASP A CA 1
ATOM 664 C C . ASP A 1 87 ? -16.077 -0.577 -1.273 1.00 96.56 87 ASP A C 1
ATOM 666 O O . ASP A 1 87 ? -15.781 0.491 -1.800 1.00 96.56 87 ASP A O 1
ATOM 670 N N . LEU A 1 88 ? -15.160 -1.539 -1.089 1.00 96.50 88 LEU A N 1
ATOM 671 C CA . LEU A 1 88 ? -13.756 -1.419 -1.505 1.00 96.50 88 LEU A CA 1
ATOM 672 C C . LEU A 1 88 ? -13.575 -1.370 -3.034 1.00 96.50 88 LEU A C 1
ATOM 674 O O . LEU A 1 88 ? -12.458 -1.133 -3.493 1.00 96.50 88 LEU A O 1
ATOM 678 N N . ALA A 1 89 ? -14.623 -1.609 -3.830 1.00 94.94 89 ALA A N 1
ATOM 679 C CA . ALA A 1 89 ? -14.592 -1.416 -5.279 1.00 94.94 89 ALA A CA 1
ATOM 680 C C . ALA A 1 89 ? -14.885 0.039 -5.696 1.00 94.94 89 ALA A C 1
ATOM 682 O O . ALA A 1 89 ? -14.549 0.417 -6.821 1.00 94.94 89 ALA A O 1
ATOM 683 N N . ASP A 1 90 ? -15.469 0.867 -4.819 1.00 95.12 90 ASP A N 1
ATOM 684 C CA . ASP A 1 90 ? -15.516 2.312 -5.045 1.00 95.12 90 ASP A CA 1
ATOM 685 C C . ASP A 1 90 ? -14.122 2.910 -4.830 1.00 95.12 90 ASP A C 1
ATOM 687 O O . ASP A 1 90 ? -13.468 2.663 -3.817 1.00 95.12 90 ASP A O 1
ATOM 691 N N . ILE A 1 91 ? -13.653 3.715 -5.785 1.00 93.75 91 ILE A N 1
ATOM 692 C CA . ILE A 1 91 ? -12.278 4.222 -5.754 1.00 93.75 91 ILE A CA 1
ATOM 693 C C . ILE A 1 91 ? -12.018 5.148 -4.557 1.00 93.75 91 ILE A C 1
ATOM 695 O O . ILE A 1 91 ? -10.912 5.123 -4.030 1.00 93.75 91 ILE A O 1
ATOM 699 N N . LYS A 1 92 ? -13.009 5.926 -4.091 1.00 95.31 92 LYS A N 1
ATOM 700 C CA . LYS A 1 92 ? -12.833 6.833 -2.947 1.00 95.31 92 LYS A CA 1
ATOM 701 C C . LYS A 1 92 ? -12.783 6.060 -1.637 1.00 95.31 92 LYS A C 1
ATOM 703 O O . LYS A 1 92 ? -11.884 6.297 -0.836 1.00 95.31 92 LYS A O 1
ATOM 708 N N . LEU A 1 93 ? -13.704 5.114 -1.441 1.00 96.38 93 LEU A N 1
ATOM 709 C CA . LEU A 1 93 ? -13.700 4.252 -0.253 1.00 96.38 93 LEU A CA 1
ATOM 710 C C . LEU A 1 93 ? -12.458 3.348 -0.223 1.00 96.38 93 LEU A C 1
ATOM 712 O O . LEU A 1 93 ? -11.899 3.112 0.845 1.00 96.38 93 LEU A O 1
ATOM 716 N N . ASN A 1 94 ? -11.962 2.910 -1.386 1.00 96.50 94 ASN A N 1
ATOM 717 C CA . ASN A 1 94 ? -10.690 2.195 -1.485 1.00 96.50 94 ASN A CA 1
ATOM 718 C C . ASN A 1 94 ? -9.495 3.079 -1.085 1.00 96.50 94 ASN A C 1
ATOM 720 O O . ASN A 1 94 ? -8.650 2.612 -0.330 1.00 96.50 94 ASN A O 1
ATOM 724 N N . THR A 1 95 ? -9.431 4.348 -1.515 1.00 96.88 95 THR A N 1
ATOM 725 C CA . THR A 1 95 ? -8.362 5.272 -1.080 1.00 96.88 95 THR A CA 1
ATOM 726 C C . THR A 1 95 ? -8.432 5.571 0.417 1.00 96.88 95 THR A C 1
ATOM 728 O O . THR A 1 95 ? -7.414 5.463 1.091 1.00 96.88 95 THR A O 1
ATOM 731 N N . GLN A 1 96 ? -9.619 5.853 0.963 1.00 97.38 96 GLN A N 1
ATOM 732 C CA . GLN A 1 96 ? -9.809 6.066 2.406 1.00 97.38 96 GLN A CA 1
ATOM 733 C C . GLN A 1 96 ? -9.428 4.826 3.229 1.00 97.38 96 GLN A C 1
ATOM 735 O O . GLN A 1 96 ? -8.806 4.927 4.283 1.00 97.38 96 GLN A O 1
ATOM 740 N N . CYS A 1 97 ? -9.751 3.626 2.742 1.00 98.06 97 CYS A N 1
ATOM 741 C CA . CYS A 1 97 ? -9.336 2.395 3.408 1.00 98.06 97 CYS A CA 1
ATOM 742 C C . CYS A 1 97 ? -7.819 2.154 3.281 1.00 98.06 97 CYS A C 1
ATOM 744 O O . CYS A 1 97 ? -7.201 1.653 4.218 1.00 98.06 97 CYS A O 1
ATOM 746 N N . ALA A 1 98 ? -7.190 2.556 2.170 1.00 97.88 98 ALA A N 1
ATOM 747 C CA . ALA A 1 98 ? -5.736 2.515 2.016 1.00 97.88 98 ALA A CA 1
ATOM 748 C C . ALA A 1 98 ? -5.025 3.486 2.976 1.00 97.88 98 ALA A C 1
ATOM 750 O O . ALA A 1 98 ? -3.992 3.123 3.531 1.00 97.88 98 ALA A O 1
ATOM 751 N N . GLU A 1 99 ? -5.589 4.672 3.227 1.00 98.00 99 GLU A N 1
ATOM 752 C CA . GLU A 1 99 ? -5.107 5.611 4.250 1.00 98.00 99 GLU A CA 1
ATOM 753 C C . GLU A 1 99 ? -5.131 4.955 5.638 1.00 98.00 99 GLU A C 1
ATOM 755 O O . GLU A 1 99 ? -4.106 4.901 6.313 1.00 98.00 99 GLU A O 1
ATOM 760 N N . MET A 1 100 ? -6.254 4.349 6.037 1.00 98.06 100 MET A N 1
ATOM 761 C CA . MET A 1 100 ? -6.357 3.666 7.336 1.00 98.06 100 MET A CA 1
ATOM 762 C C . MET A 1 100 ? -5.393 2.472 7.464 1.00 98.06 100 MET A C 1
ATOM 764 O O . MET A 1 100 ? -4.815 2.260 8.528 1.00 98.06 100 MET A O 1
ATOM 768 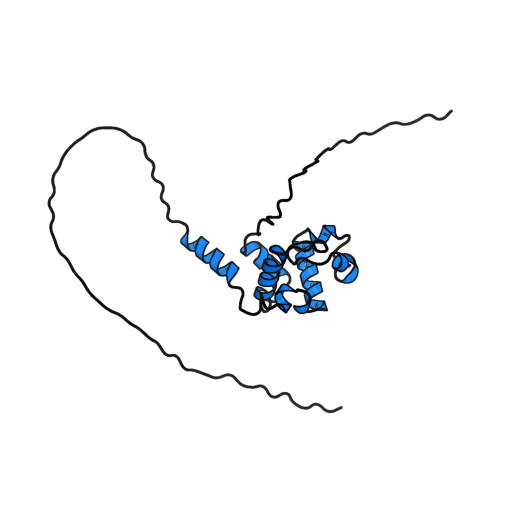N N . VAL A 1 101 ? -5.169 1.712 6.385 1.00 98.12 101 VAL A N 1
ATOM 769 C CA . VAL A 1 101 ? -4.175 0.620 6.346 1.00 98.12 101 VAL A CA 1
ATOM 770 C C . VAL A 1 101 ? -2.746 1.160 6.469 1.00 98.12 101 VAL A C 1
ATOM 772 O O . VAL A 1 101 ? -1.934 0.560 7.171 1.00 98.12 101 VAL A O 1
ATOM 775 N N . TYR A 1 102 ? -2.442 2.304 5.849 1.00 98.00 102 TYR A N 1
ATOM 776 C CA . TYR A 1 102 ? -1.153 2.979 6.001 1.00 98.00 102 TYR A CA 1
ATOM 777 C C . TYR A 1 102 ? -0.950 3.509 7.430 1.00 98.00 102 TYR A C 1
ATOM 779 O O . TYR A 1 102 ? 0.135 3.357 7.983 1.00 98.00 102 TYR A O 1
ATOM 787 N N . LEU A 1 103 ? -1.983 4.071 8.063 1.00 97.25 103 LEU A N 1
ATOM 788 C CA . LEU A 1 103 ? -1.902 4.553 9.447 1.00 97.25 103 LEU A CA 1
ATOM 789 C C . LEU A 1 103 ? -1.685 3.416 10.465 1.00 97.25 103 LEU A C 1
ATOM 791 O O . LEU A 1 103 ? -0.973 3.616 11.446 1.00 97.25 103 LEU A O 1
ATOM 795 N N . GLU A 1 104 ? -2.256 2.230 10.227 1.00 97.44 104 GLU A N 1
ATOM 796 C CA . GLU A 1 104 ? -2.124 1.062 11.116 1.00 97.44 104 GLU A CA 1
ATOM 797 C C . GLU A 1 104 ? -0.805 0.288 10.905 1.00 97.44 104 GLU A C 1
ATOM 799 O O . GLU A 1 104 ? -0.156 -0.117 11.870 1.00 97.44 104 GLU A O 1
ATOM 804 N N . PHE A 1 105 ? -0.384 0.070 9.651 1.00 97.12 105 PHE A N 1
ATOM 805 C CA . PHE A 1 105 ? 0.735 -0.832 9.314 1.00 97.12 105 PHE A CA 1
ATOM 806 C C . PHE A 1 105 ? 1.946 -0.143 8.663 1.00 97.12 105 PHE A C 1
ATOM 808 O O . PHE A 1 105 ? 2.982 -0.783 8.437 1.00 97.12 105 PHE A O 1
ATOM 815 N N . GLY A 1 106 ? 1.834 1.143 8.326 1.00 97.00 106 GLY A N 1
ATOM 816 C CA . GLY A 1 106 ? 2.745 1.817 7.404 1.00 97.00 106 GLY A CA 1
ATOM 817 C C . GLY A 1 106 ? 2.739 1.158 6.022 1.00 97.00 106 GLY A C 1
ATOM 818 O O . GLY A 1 106 ? 1.857 0.373 5.668 1.00 97.00 106 GLY A O 1
ATOM 819 N N . PHE A 1 107 ? 3.793 1.400 5.246 1.00 95.75 107 PHE A N 1
ATOM 820 C CA . PHE A 1 107 ? 3.971 0.747 3.947 1.00 95.75 107 PHE A CA 1
ATOM 821 C C . PHE A 1 107 ? 4.101 -0.789 4.015 1.00 95.75 107 PHE A C 1
ATOM 823 O O . PHE A 1 107 ? 3.943 -1.460 2.995 1.00 95.75 107 PHE A O 1
ATOM 830 N N . ASN A 1 108 ? 4.333 -1.370 5.201 1.00 95.81 108 ASN A N 1
ATOM 831 C CA . ASN A 1 108 ? 4.430 -2.824 5.367 1.00 95.81 108 ASN A CA 1
ATOM 832 C C . ASN A 1 108 ? 3.103 -3.554 5.087 1.00 95.81 108 ASN A C 1
ATOM 834 O O . ASN A 1 108 ? 3.113 -4.774 4.923 1.00 95.81 108 ASN A O 1
ATOM 838 N N . GLY A 1 109 ? 1.980 -2.825 4.997 1.00 94.75 109 GLY A N 1
ATOM 839 C CA . GLY A 1 109 ? 0.680 -3.356 4.577 1.00 94.75 109 GLY A CA 1
ATOM 840 C C . GLY A 1 109 ? 0.630 -3.887 3.135 1.00 94.75 109 GLY A C 1
ATOM 841 O O . GLY A 1 109 ? -0.341 -4.560 2.786 1.00 94.75 109 GLY A O 1
ATOM 842 N N . TRP A 1 110 ? 1.658 -3.632 2.309 1.00 95.75 110 TRP A N 1
ATOM 843 C CA . TRP A 1 110 ? 1.693 -4.020 0.894 1.00 95.75 110 TRP A CA 1
ATOM 844 C C . TRP A 1 110 ? 2.955 -4.795 0.499 1.00 95.75 110 TRP A C 1
ATOM 846 O O . TRP A 1 110 ? 4.089 -4.350 0.693 1.00 95.75 110 TRP A O 1
ATOM 856 N N . ASP A 1 111 ? 2.753 -5.943 -0.153 1.00 93.56 111 ASP A N 1
ATOM 857 C CA . ASP A 1 111 ? 3.841 -6.802 -0.633 1.00 93.56 111 ASP A CA 1
ATOM 858 C C . ASP A 1 111 ? 4.712 -6.098 -1.679 1.00 93.56 111 ASP A C 1
ATOM 860 O O . ASP A 1 111 ? 5.924 -6.297 -1.708 1.00 93.56 111 ASP A O 1
ATOM 864 N N . SER A 1 112 ? 4.119 -5.258 -2.531 1.00 93.00 112 SER A N 1
ATOM 865 C CA . SER A 1 112 ? 4.843 -4.445 -3.519 1.00 93.00 112 SER A CA 1
ATOM 866 C C . SER A 1 112 ? 5.931 -3.566 -2.889 1.00 93.00 112 SER A C 1
ATOM 868 O O . SER A 1 112 ? 7.072 -3.567 -3.359 1.00 93.00 112 SER A O 1
ATOM 870 N N . TYR A 1 113 ? 5.624 -2.885 -1.782 1.00 94.19 113 TYR A N 1
ATOM 871 C CA . TYR A 1 113 ? 6.611 -2.104 -1.035 1.00 94.19 113 TYR A CA 1
ATOM 872 C C . TYR A 1 113 ? 7.635 -2.997 -0.321 1.00 94.19 113 TYR A C 1
ATOM 874 O O . TYR A 1 113 ? 8.845 -2.766 -0.428 1.00 94.19 113 TYR A O 1
ATOM 882 N N . ASN A 1 114 ? 7.170 -4.056 0.353 1.00 94.56 114 ASN A N 1
ATOM 883 C CA . ASN A 1 114 ? 8.028 -5.003 1.077 1.00 94.56 114 ASN A CA 1
ATOM 884 C C . ASN A 1 114 ? 9.086 -5.643 0.156 1.00 94.56 114 ASN A C 1
ATOM 886 O O . ASN A 1 114 ? 10.270 -5.696 0.502 1.00 94.56 114 ASN A O 1
ATOM 890 N N . ASN A 1 115 ? 8.679 -6.022 -1.059 1.00 93.94 115 ASN A N 1
ATOM 891 C CA . ASN A 1 115 ? 9.538 -6.567 -2.114 1.00 93.94 115 ASN A CA 1
ATOM 892 C C . ASN A 1 115 ? 10.454 -5.518 -2.776 1.00 93.94 115 ASN A C 1
ATOM 894 O O . ASN A 1 115 ? 11.287 -5.867 -3.608 1.00 93.94 115 ASN A O 1
ATOM 898 N N . GLY A 1 116 ? 10.334 -4.241 -2.404 1.00 92.44 116 GLY A N 1
ATOM 899 C CA . GLY A 1 116 ? 11.195 -3.159 -2.875 1.00 92.44 116 GLY A CA 1
ATOM 900 C C . GLY A 1 116 ? 10.806 -2.539 -4.214 1.00 92.44 116 GLY A C 1
ATOM 901 O O . GLY A 1 116 ? 11.576 -1.729 -4.719 1.00 92.44 116 GLY A O 1
ATOM 902 N N . LEU A 1 117 ? 9.622 -2.842 -4.762 1.00 90.38 117 LEU A N 1
ATOM 903 C CA . LEU A 1 117 ? 9.171 -2.314 -6.062 1.00 90.38 117 LEU A CA 1
ATOM 904 C C . LEU A 1 117 ? 8.939 -0.790 -6.058 1.00 90.38 117 LEU A C 1
ATOM 906 O O . LEU A 1 117 ? 8.809 -0.192 -7.121 1.00 90.38 117 LEU A O 1
ATOM 910 N N . CYS A 1 118 ? 8.890 -0.183 -4.867 1.00 88.94 118 CYS A N 1
ATOM 911 C CA . CYS A 1 118 ? 8.584 1.230 -4.633 1.00 88.94 118 CYS A CA 1
ATOM 912 C C . CYS A 1 118 ? 9.664 1.981 -3.838 1.00 88.94 118 CYS A C 1
ATOM 914 O O . CYS A 1 118 ? 9.368 3.005 -3.234 1.00 88.94 118 CYS A O 1
ATOM 916 N N . LYS A 1 119 ? 10.898 1.459 -3.780 1.00 77.06 119 LYS A N 1
ATOM 917 C CA . LYS A 1 119 ? 12.004 2.096 -3.032 1.00 77.06 119 LYS A CA 1
ATOM 918 C C . LYS A 1 119 ? 12.765 3.155 -3.832 1.00 77.06 119 LYS A C 1
ATOM 920 O O . LYS A 1 119 ? 13.428 3.991 -3.228 1.00 77.06 119 LYS A O 1
ATOM 925 N N . ASP A 1 120 ? 12.634 3.131 -5.155 1.00 70.31 120 ASP A N 1
ATOM 926 C CA . ASP A 1 120 ? 13.168 4.142 -6.065 1.00 70.31 120 ASP A CA 1
ATOM 927 C C . ASP A 1 120 ? 12.002 4.985 -6.612 1.00 70.31 120 ASP A C 1
ATOM 929 O O . ASP A 1 120 ? 10.970 4.436 -7.007 1.00 70.31 120 ASP A O 1
ATOM 933 N N . SER A 1 121 ? 12.149 6.315 -6.611 1.00 59.91 121 SER A N 1
ATOM 934 C CA . SER A 1 121 ? 11.059 7.275 -6.852 1.00 59.91 121 SER A CA 1
ATOM 935 C C . SER A 1 121 ? 10.248 6.987 -8.124 1.00 59.91 121 SER A C 1
ATOM 937 O O . SER A 1 121 ? 10.779 6.905 -9.235 1.00 59.91 121 SER A O 1
ATOM 939 N N . TRP A 1 122 ? 8.928 6.871 -7.965 1.00 66.94 122 TRP A N 1
ATOM 940 C CA . TRP A 1 122 ? 8.023 6.345 -8.986 1.00 66.94 122 TRP A CA 1
ATOM 941 C C . TRP A 1 122 ? 7.676 7.359 -10.090 1.00 66.94 122 TRP A C 1
ATOM 943 O O . TRP A 1 122 ? 6.605 7.962 -10.128 1.00 66.94 122 TRP A O 1
ATOM 953 N N . GLY A 1 123 ? 8.577 7.513 -11.062 1.00 66.69 123 GLY A N 1
ATOM 954 C CA . GLY A 1 123 ? 8.425 8.468 -12.167 1.00 66.69 123 GLY A CA 1
ATOM 955 C C . GLY A 1 123 ? 7.326 8.163 -13.203 1.00 66.69 123 GLY A C 1
ATOM 956 O O . GLY A 1 123 ? 7.111 8.977 -14.101 1.00 66.69 123 GLY A O 1
ATOM 957 N N . PHE A 1 124 ? 6.619 7.027 -13.117 1.00 64.81 124 PHE A N 1
ATOM 958 C CA . PHE A 1 124 ? 5.744 6.523 -14.194 1.00 64.81 124 PHE A CA 1
ATOM 959 C C . PHE A 1 124 ? 4.643 7.510 -14.619 1.00 64.81 124 PHE A C 1
ATOM 961 O O . PHE A 1 124 ? 4.345 7.643 -15.809 1.00 64.81 124 PHE A O 1
ATOM 968 N N . CYS A 1 125 ? 4.056 8.239 -13.664 1.00 62.62 125 CYS A N 1
ATOM 969 C CA . CYS A 1 125 ? 3.028 9.232 -13.975 1.00 62.62 125 CYS A CA 1
ATOM 970 C C . CYS A 1 125 ? 3.586 10.540 -14.559 1.00 62.62 125 CYS A C 1
ATOM 972 O O . CYS A 1 125 ? 2.892 11.173 -15.356 1.00 62.62 125 CYS A O 1
ATOM 974 N N . ASN A 1 126 ? 4.841 10.903 -14.268 1.00 57.72 126 ASN A N 1
ATOM 975 C CA . ASN A 1 126 ? 5.485 12.054 -14.906 1.00 57.72 126 ASN A CA 1
ATOM 976 C C . ASN A 1 126 ? 5.762 11.763 -16.389 1.00 57.72 126 ASN A C 1
ATOM 978 O O . ASN A 1 126 ? 5.375 12.553 -17.250 1.00 57.72 126 ASN A O 1
ATOM 982 N N . THR A 1 127 ? 6.312 10.587 -16.716 1.00 56.00 127 THR A N 1
ATOM 983 C CA . THR A 1 127 ? 6.629 10.212 -18.109 1.00 56.00 127 THR A CA 1
ATOM 984 C C . THR A 1 127 ? 5.380 10.130 -19.001 1.00 56.00 127 THR A C 1
ATOM 986 O O . THR A 1 127 ? 5.416 10.519 -20.169 1.00 56.00 127 THR A O 1
ATOM 989 N N . GLN A 1 128 ? 4.241 9.675 -18.460 1.00 56.66 128 GLN A N 1
ATOM 990 C CA . GLN A 1 128 ? 2.948 9.693 -19.165 1.00 56.66 128 GLN A CA 1
ATOM 991 C C . GLN A 1 128 ? 2.465 11.118 -19.490 1.00 56.66 128 GLN A C 1
ATOM 993 O O . GLN A 1 128 ? 1.823 11.326 -20.522 1.00 56.66 128 GLN A O 1
ATOM 998 N N . ASN A 1 129 ? 2.765 12.099 -18.634 1.00 51.00 129 ASN A N 1
ATOM 999 C CA . ASN A 1 129 ? 2.373 13.491 -18.846 1.00 51.00 129 ASN A CA 1
ATOM 1000 C C . ASN A 1 129 ? 3.288 14.174 -19.881 1.00 51.00 129 ASN A C 1
ATOM 1002 O O . ASN A 1 129 ? 2.796 14.817 -20.807 1.00 51.00 129 ASN A O 1
ATOM 1006 N N . GLU A 1 130 ? 4.602 13.933 -19.827 1.00 54.22 130 GLU A N 1
ATOM 1007 C CA . GLU A 1 130 ? 5.562 14.425 -20.833 1.00 54.22 130 GLU A CA 1
ATOM 1008 C C . GLU A 1 130 ? 5.248 13.902 -22.247 1.00 54.22 130 GLU A C 1
ATOM 1010 O O . GLU A 1 130 ? 5.203 14.676 -23.208 1.00 54.22 130 GLU A O 1
ATOM 1015 N N . LEU A 1 131 ? 4.923 12.609 -22.384 1.00 53.16 131 LEU A N 1
ATOM 1016 C CA . LEU A 1 131 ? 4.497 12.020 -23.661 1.00 53.16 131 LEU A CA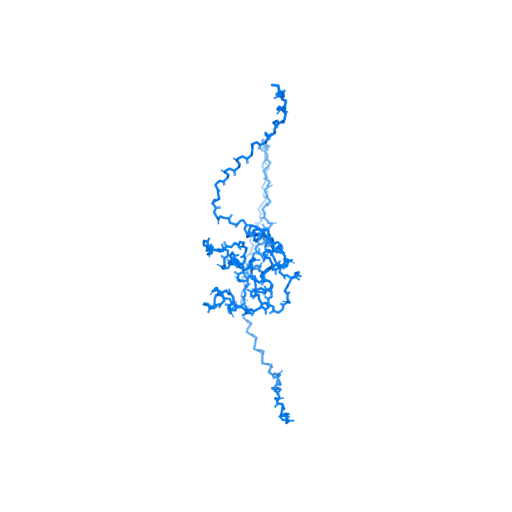 1
ATOM 1017 C C . LEU A 1 131 ? 3.202 12.647 -24.208 1.00 53.16 131 LEU A C 1
ATOM 1019 O O . LEU A 1 131 ? 3.032 12.748 -25.424 1.00 53.16 131 LEU A O 1
ATOM 1023 N N . ARG A 1 132 ? 2.297 13.104 -23.332 1.00 54.50 132 ARG A N 1
ATOM 1024 C CA . ARG A 1 132 ? 1.079 13.830 -23.731 1.00 54.50 132 ARG A CA 1
ATOM 1025 C C . ARG A 1 132 ? 1.364 15.277 -24.128 1.00 54.50 132 ARG A C 1
ATOM 1027 O O . ARG A 1 132 ? 0.747 15.761 -25.075 1.00 54.50 132 ARG A O 1
ATOM 1034 N N . GLN A 1 133 ? 2.311 15.947 -23.473 1.00 55.59 133 GLN A N 1
ATOM 1035 C CA . GLN A 1 133 ? 2.684 17.329 -23.800 1.00 55.59 133 GLN A CA 1
ATOM 1036 C C . GLN A 1 133 ? 3.431 17.451 -25.141 1.00 55.59 133 GLN A C 1
ATOM 1038 O O . GLN A 1 133 ? 3.282 18.461 -25.825 1.00 55.59 133 GLN A O 1
ATOM 1043 N N . HIS A 1 134 ? 4.141 16.407 -25.584 1.00 56.22 134 HIS A N 1
ATOM 1044 C CA . HIS A 1 134 ? 4.837 16.390 -26.882 1.00 56.22 134 HIS A CA 1
ATOM 1045 C C . HIS A 1 134 ? 4.039 15.766 -28.054 1.00 56.22 134 HIS A C 1
ATOM 1047 O O . HIS A 1 134 ? 4.537 15.722 -29.180 1.00 56.22 134 HIS A O 1
ATOM 1053 N N . GLY A 1 135 ? 2.803 15.298 -27.836 1.00 50.00 135 GLY A N 1
ATOM 1054 C CA . GLY A 1 135 ? 2.062 14.456 -28.794 1.00 50.00 135 GLY A CA 1
ATOM 1055 C C . GLY A 1 135 ? 1.263 15.152 -29.912 1.00 50.00 135 GLY A C 1
ATOM 1056 O O . GLY A 1 135 ? 0.695 14.462 -30.758 1.00 50.00 135 GLY A O 1
ATOM 1057 N N . SER A 1 136 ? 1.185 16.488 -29.951 1.00 49.59 136 SER A N 1
ATOM 1058 C CA . SER A 1 136 ? 0.187 17.220 -30.763 1.00 49.59 136 SER A CA 1
ATOM 1059 C C . SER A 1 136 ? 0.740 17.937 -32.007 1.00 49.59 136 SER A C 1
ATOM 1061 O O . SER A 1 136 ? 0.455 19.110 -32.234 1.00 49.59 136 SER A O 1
ATOM 1063 N N . HIS A 1 137 ? 1.474 17.221 -32.866 1.00 47.00 137 HIS A N 1
ATOM 1064 C CA . HIS A 1 137 ? 1.828 17.690 -34.217 1.00 47.00 137 HIS A CA 1
ATOM 1065 C C . HIS A 1 137 ? 1.571 16.616 -35.290 1.00 47.00 137 HIS A C 1
ATOM 1067 O O . HIS A 1 137 ? 2.486 16.030 -35.863 1.00 47.00 137 HIS A O 1
ATOM 1073 N N . SER A 1 138 ? 0.293 16.381 -35.598 1.00 48.38 138 SER A N 1
ATOM 1074 C CA . SER A 1 138 ? -0.143 15.704 -36.830 1.00 48.38 138 SER A CA 1
ATOM 1075 C C . SER A 1 138 ? -1.215 16.535 -37.526 1.00 48.38 138 SER A C 1
ATOM 1077 O O . SER A 1 138 ? -2.413 16.336 -37.344 1.00 48.38 138 SER A O 1
ATOM 1079 N N . SER A 1 139 ? -0.767 17.495 -38.333 1.00 47.72 139 SER A N 1
ATOM 1080 C CA . SER A 1 139 ? -1.614 18.273 -39.234 1.00 47.72 139 SER A CA 1
ATOM 1081 C C . SER A 1 139 ? -2.029 17.419 -40.436 1.00 47.72 139 SER A C 1
ATOM 1083 O O . SER A 1 139 ? -1.370 17.381 -41.475 1.00 47.72 139 SER A O 1
ATOM 1085 N N . THR A 1 140 ? -3.160 16.729 -40.302 1.00 49.97 140 THR A N 1
ATOM 1086 C CA . THR A 1 140 ? -3.865 16.134 -41.439 1.00 49.97 140 THR A CA 1
ATOM 1087 C C . THR A 1 140 ? -4.503 17.222 -42.299 1.00 49.97 140 THR A C 1
ATOM 1089 O O . THR A 1 140 ? -5.535 17.772 -41.921 1.00 49.97 140 THR A O 1
ATOM 1092 N N . SER A 1 141 ? -3.959 17.449 -43.493 1.00 50.59 141 SER A N 1
ATOM 1093 C CA . SER A 1 141 ? -4.650 18.164 -44.572 1.00 50.59 141 SER A CA 1
ATOM 1094 C C . SER A 1 141 ? -4.869 17.213 -45.745 1.00 50.59 141 SER A C 1
ATOM 1096 O O . SER A 1 141 ? -4.020 17.074 -46.623 1.00 50.59 141 SER A O 1
ATOM 1098 N N . ARG A 1 142 ? -6.014 16.521 -45.744 1.00 50.50 142 ARG A N 1
ATOM 1099 C CA . ARG A 1 142 ? -6.563 15.894 -46.951 1.00 50.50 142 ARG A CA 1
ATOM 1100 C C . ARG A 1 142 ? -7.535 16.881 -47.576 1.00 50.50 142 ARG A C 1
ATOM 1102 O O . ARG A 1 142 ? -8.665 16.967 -47.109 1.00 50.50 142 ARG A O 1
ATOM 1109 N N . ASP A 1 143 ? -7.120 17.538 -48.649 1.00 52.50 143 ASP A N 1
ATOM 1110 C CA . ASP A 1 143 ? -8.054 18.198 -49.555 1.00 52.50 143 ASP A CA 1
ATOM 1111 C C . ASP A 1 143 ? -8.032 17.516 -50.917 1.00 52.50 143 ASP A C 1
ATOM 1113 O O . ASP A 1 143 ? -6.979 17.176 -51.458 1.00 52.50 143 ASP A O 1
ATOM 1117 N N . SER A 1 144 ? -9.228 17.250 -51.436 1.00 51.22 144 SER A N 1
ATOM 1118 C CA . SER A 1 144 ? -9.438 16.531 -52.690 1.00 51.22 144 SER A CA 1
ATOM 1119 C C . SER A 1 144 ? -9.959 17.515 -53.724 1.00 51.22 144 SER A C 1
ATOM 1121 O O . SER A 1 144 ? -11.114 17.925 -53.646 1.00 51.22 144 SER A O 1
ATOM 1123 N N . SER A 1 145 ? -9.138 17.901 -54.700 1.00 53.1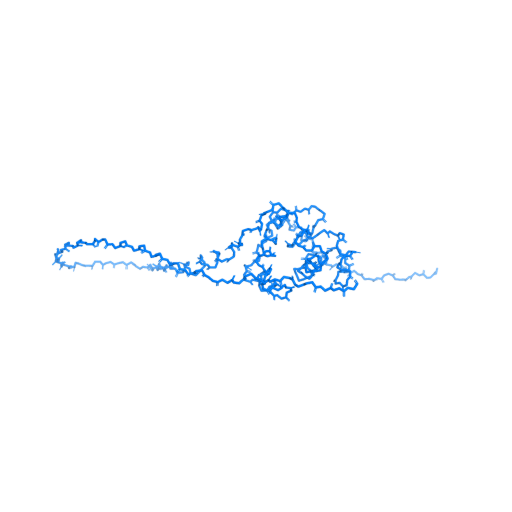2 145 SER A N 1
ATOM 1124 C CA . SER A 1 145 ? -9.606 18.657 -55.866 1.00 53.12 145 SER A CA 1
ATOM 1125 C C . SER A 1 145 ? -8.702 18.467 -57.077 1.00 53.12 145 SER A C 1
ATOM 1127 O O . SER A 1 145 ? -7.482 18.581 -57.019 1.00 53.12 145 SER A O 1
ATOM 1129 N N . SER A 1 146 ? -9.354 18.135 -58.181 1.00 49.62 146 SER A N 1
ATOM 1130 C CA . SER A 1 146 ? -8.806 17.850 -59.501 1.00 49.62 146 SER A CA 1
ATOM 1131 C C . SER A 1 146 ? -8.341 19.092 -60.275 1.00 49.62 146 SER A C 1
ATOM 1133 O O . SER A 1 146 ? -8.921 20.163 -60.113 1.00 49.62 146 SER A O 1
ATOM 1135 N N . SER A 1 147 ? -7.462 18.845 -61.258 1.00 52.28 147 SER A N 1
ATOM 1136 C CA . SER A 1 147 ? -7.362 19.535 -62.567 1.00 52.28 147 SER A CA 1
ATOM 1137 C C . SER A 1 147 ? -6.210 20.526 -62.821 1.00 52.28 147 SER A C 1
ATOM 1139 O O . SER A 1 147 ? -6.037 21.531 -62.144 1.00 52.28 147 SER A O 1
ATOM 1141 N N . SER A 1 148 ? -5.552 20.283 -63.965 1.00 51.19 148 SER A N 1
ATOM 1142 C CA . SER A 1 148 ? -4.941 21.249 -64.904 1.00 51.19 148 SER A CA 1
ATOM 1143 C C . SER A 1 148 ? -3.769 22.154 -64.472 1.00 51.19 148 SER A C 1
ATOM 1145 O O . SER A 1 148 ? -3.952 23.280 -64.030 1.00 51.19 148 SER A O 1
ATOM 1147 N N . SER A 1 149 ? -2.566 21.698 -64.837 1.00 54.75 149 SER A N 1
ATOM 1148 C CA . SER A 1 149 ? -1.659 22.362 -65.801 1.00 54.75 149 SER A CA 1
ATOM 1149 C C . SER A 1 149 ? -1.373 23.875 -65.696 1.00 54.75 149 SER A C 1
ATOM 1151 O O . SER A 1 149 ? -2.184 24.677 -66.158 1.00 54.75 149 SER A O 1
ATOM 1153 N N . ARG A 1 150 ? -0.114 24.239 -65.386 1.00 50.38 150 ARG A N 1
ATOM 1154 C CA . ARG A 1 150 ? 0.843 24.868 -66.342 1.00 50.38 150 ARG A CA 1
ATOM 1155 C C . ARG A 1 150 ? 2.210 25.187 -65.716 1.00 50.38 150 ARG A C 1
ATOM 1157 O O . ARG A 1 150 ? 2.336 25.335 -64.507 1.00 50.38 150 ARG A O 1
ATOM 1164 N N . ASP A 1 151 ? 3.212 25.261 -66.586 1.00 52.09 151 ASP A N 1
ATOM 1165 C CA . ASP A 1 151 ? 4.622 25.558 -66.322 1.00 52.09 151 ASP A CA 1
ATOM 1166 C C . ASP A 1 151 ? 4.880 26.924 -65.667 1.00 52.09 151 ASP A C 1
ATOM 1168 O O . ASP A 1 151 ? 4.190 27.894 -65.971 1.00 52.09 151 ASP A O 1
ATOM 1172 N N . SER A 1 152 ? 5.981 27.022 -64.907 1.00 49.31 152 SER A N 1
ATOM 1173 C CA . SER A 1 152 ? 7.034 28.017 -65.181 1.00 49.31 152 SER A CA 1
ATOM 1174 C C . SER A 1 152 ? 8.326 27.733 -64.397 1.00 49.31 152 SER A C 1
ATOM 1176 O O . SER A 1 152 ? 8.313 27.313 -63.243 1.00 49.31 152 SER A O 1
ATOM 1178 N N . THR A 1 153 ? 9.461 27.966 -65.053 1.00 53.78 153 THR A N 1
ATOM 1179 C CA . THR A 1 153 ? 10.832 27.686 -64.593 1.00 53.78 153 THR A CA 1
ATOM 1180 C C . THR A 1 153 ? 11.400 28.738 -63.635 1.00 53.78 153 THR A C 1
ATOM 1182 O O . THR A 1 153 ? 11.227 29.931 -63.873 1.00 53.78 153 THR A O 1
ATOM 1185 N N . GLY A 1 154 ? 12.209 28.316 -62.655 1.00 48.03 154 GLY A N 1
ATOM 1186 C CA . GLY A 1 154 ? 13.021 29.216 -61.824 1.00 48.03 154 GLY A CA 1
ATOM 1187 C C . GLY A 1 154 ? 14.222 28.509 -61.188 1.00 48.03 154 GLY A C 1
ATOM 1188 O O . GLY A 1 154 ? 14.076 27.800 -60.198 1.00 48.03 154 GLY A O 1
ATOM 1189 N N . THR A 1 155 ? 15.415 28.686 -61.759 1.00 54.53 155 THR A N 1
ATOM 1190 C CA . THR A 1 155 ? 16.678 28.124 -61.247 1.00 54.53 155 THR A CA 1
ATOM 1191 C C . THR A 1 155 ? 17.319 29.035 -60.197 1.00 54.53 155 THR A C 1
ATOM 1193 O O . THR A 1 155 ? 17.569 30.204 -60.483 1.00 54.53 155 THR A O 1
ATOM 1196 N N . GLY A 1 156 ? 17.669 28.486 -59.032 1.00 49.44 156 GLY A N 1
ATOM 1197 C CA . GLY A 1 156 ? 18.434 29.156 -57.973 1.00 49.44 156 GLY A CA 1
ATOM 1198 C C . GLY A 1 156 ? 19.403 28.172 -57.313 1.00 49.44 156 GLY A C 1
ATOM 1199 O O . GLY A 1 156 ? 19.098 26.988 -57.193 1.00 49.44 156 GLY A O 1
ATOM 1200 N N . TYR A 1 157 ? 20.597 28.640 -56.962 1.00 56.72 157 TYR A N 1
ATOM 1201 C CA . TYR A 1 157 ? 21.807 27.820 -56.824 1.00 56.72 157 TYR A CA 1
ATOM 1202 C C . TYR A 1 157 ? 22.424 27.889 -55.419 1.00 56.72 157 TYR A C 1
ATOM 1204 O O . TYR A 1 157 ? 22.395 28.930 -54.776 1.00 56.72 157 TYR A O 1
ATOM 1212 N N . SER A 1 158 ? 23.038 26.769 -55.020 1.00 49.88 158 SER A N 1
ATOM 1213 C CA . SER A 1 158 ? 24.213 26.627 -54.140 1.00 49.88 158 SER A CA 1
ATOM 1214 C C . SER A 1 158 ? 24.373 27.543 -52.914 1.00 49.88 158 SER A C 1
ATOM 1216 O O . SER A 1 158 ? 24.649 28.732 -53.055 1.00 49.88 158 SER A O 1
ATOM 1218 N N . SER A 1 159 ? 24.522 26.942 -51.725 1.00 58.84 159 SER A N 1
ATOM 1219 C CA . SER A 1 159 ? 25.854 26.803 -51.084 1.00 58.84 159 SER A CA 1
ATOM 1220 C C . SER A 1 159 ? 25.797 26.061 -49.742 1.00 58.84 159 SER A C 1
ATOM 1222 O O . SER A 1 159 ? 24.901 26.260 -48.930 1.00 58.84 159 SER A O 1
ATOM 1224 N N . SER A 1 160 ? 26.795 25.211 -49.511 1.00 49.22 160 SER A N 1
ATOM 1225 C CA . SER A 1 160 ? 27.027 24.436 -48.287 1.00 49.22 160 SER A C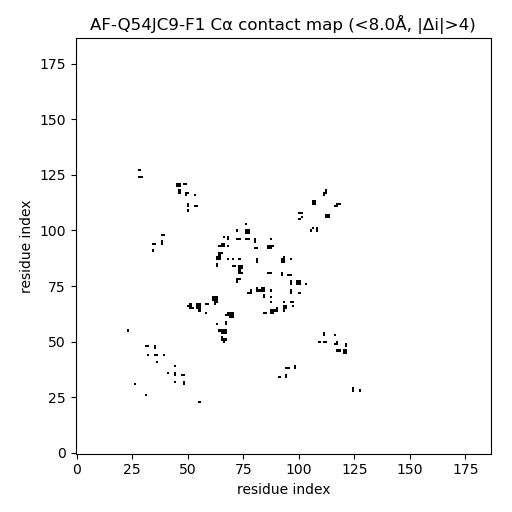A 1
ATOM 1226 C C . SER A 1 160 ? 27.667 25.258 -47.159 1.00 49.22 160 SER A C 1
ATOM 1228 O O . SER A 1 160 ? 28.551 26.070 -47.426 1.00 49.22 160 SER A O 1
ATOM 1230 N N . GLY A 1 161 ? 27.336 24.952 -45.899 1.00 48.19 161 GLY A N 1
ATOM 1231 C CA . GLY A 1 161 ? 28.031 25.468 -44.713 1.00 48.19 161 GLY A CA 1
ATOM 1232 C C . GLY A 1 161 ? 28.007 24.452 -43.568 1.00 48.19 161 GLY A C 1
ATOM 1233 O O . GLY A 1 161 ? 26.940 23.987 -43.186 1.00 48.19 161 GLY A O 1
ATOM 1234 N N . SER A 1 162 ? 29.183 24.079 -43.053 1.00 49.66 162 SER A N 1
ATOM 1235 C CA . SER A 1 162 ? 29.359 23.094 -41.970 1.00 49.66 162 SER A CA 1
ATOM 1236 C C . SER A 1 162 ? 30.042 23.738 -40.760 1.00 49.66 162 SER A C 1
ATOM 1238 O O . SER A 1 162 ? 30.999 24.485 -40.940 1.00 49.66 162 SER A O 1
ATOM 1240 N N . GLY A 1 163 ? 29.604 23.400 -39.544 1.00 47.84 163 GLY A N 1
ATOM 1241 C CA . GLY A 1 163 ? 30.273 23.734 -38.276 1.00 47.84 163 GLY A CA 1
ATOM 1242 C C . GLY A 1 163 ? 29.499 23.109 -37.105 1.00 47.84 163 GLY A C 1
ATOM 1243 O O . GLY A 1 163 ? 28.316 23.390 -36.966 1.00 47.84 163 GLY A O 1
ATOM 1244 N N . THR A 1 164 ? 29.959 22.065 -36.405 1.00 54.88 164 THR A N 1
ATOM 1245 C CA . THR A 1 164 ? 31.125 21.888 -35.500 1.00 54.88 164 THR A CA 1
ATOM 1246 C C . THR A 1 164 ? 30.884 22.316 -34.044 1.00 54.88 164 THR A C 1
ATOM 1248 O O . THR A 1 164 ? 30.941 23.496 -33.724 1.00 54.88 164 THR A O 1
ATOM 1251 N N . SER A 1 165 ? 30.788 21.289 -33.183 1.00 50.91 165 SER A N 1
ATOM 1252 C CA . SER A 1 165 ? 31.295 21.188 -31.795 1.00 50.91 165 SER A CA 1
ATOM 1253 C C . SER A 1 165 ? 30.818 22.155 -30.696 1.00 50.91 165 SER A C 1
ATOM 1255 O O . SER A 1 165 ? 31.024 23.360 -30.768 1.00 50.91 165 SER A O 1
ATOM 1257 N N . GLY A 1 166 ? 30.364 21.570 -29.579 1.00 47.25 166 GLY A N 1
ATOM 1258 C CA . GLY A 1 166 ? 30.140 22.257 -28.302 1.00 47.25 166 GLY A CA 1
ATOM 1259 C C . GLY A 1 166 ? 29.878 21.278 -27.150 1.00 47.25 166 GLY A C 1
ATOM 1260 O O . GLY A 1 166 ? 28.729 21.040 -26.796 1.00 47.25 166 GLY A O 1
ATOM 1261 N N . SER A 1 167 ? 30.935 20.695 -26.574 1.00 49.41 167 SER A N 1
ATOM 1262 C CA . SER A 1 167 ? 30.843 19.874 -25.354 1.00 49.41 167 SER A CA 1
ATOM 1263 C C . SER A 1 167 ? 30.887 20.763 -24.108 1.00 49.41 167 SER A C 1
ATOM 1265 O O . SER A 1 167 ? 31.760 21.623 -24.014 1.00 49.41 167 SER A O 1
ATOM 1267 N N . GLY A 1 168 ? 30.003 20.528 -23.135 1.00 52.00 168 GLY A N 1
ATOM 1268 C CA . GLY A 1 168 ? 29.936 21.307 -21.894 1.00 52.00 168 GLY A CA 1
ATOM 1269 C C . GLY A 1 168 ? 29.681 20.438 -20.665 1.00 52.00 168 GLY A C 1
ATOM 1270 O O . GLY A 1 168 ? 28.536 20.246 -20.270 1.00 52.00 168 GLY A O 1
ATOM 1271 N N . SER A 1 169 ? 30.749 19.932 -20.048 1.00 51.03 169 SER A N 1
ATOM 1272 C CA . SER A 1 169 ? 30.692 19.363 -18.696 1.00 51.03 169 SER A CA 1
ATOM 1273 C C . SER A 1 169 ? 30.598 20.496 -17.677 1.00 51.03 169 SER A C 1
ATOM 1275 O O . SER A 1 169 ? 31.375 21.444 -17.777 1.00 51.03 169 SER A O 1
ATOM 1277 N N . ASN A 1 170 ? 29.729 20.387 -16.668 1.00 56.56 170 ASN A N 1
ATOM 1278 C CA . ASN A 1 170 ? 29.736 21.330 -15.550 1.00 56.56 170 ASN A CA 1
ATOM 1279 C C . ASN A 1 170 ? 29.700 20.598 -14.202 1.00 56.56 170 ASN A C 1
ATOM 1281 O O . ASN A 1 170 ? 28.714 19.955 -13.847 1.00 56.56 170 ASN A O 1
ATOM 1285 N N . SER A 1 171 ? 30.806 20.695 -13.469 1.00 49.66 171 SER A N 1
ATOM 1286 C CA . SER A 1 171 ? 31.000 20.089 -12.151 1.00 49.66 171 SER A CA 1
ATOM 1287 C C . SER A 1 171 ? 30.559 21.073 -11.067 1.00 49.66 171 SER A C 1
ATOM 1289 O O . SER A 1 171 ? 31.166 22.132 -10.928 1.00 49.66 171 SER A O 1
ATOM 1291 N N . GLY A 1 172 ? 29.536 20.730 -10.280 1.00 53.53 172 GLY A N 1
ATOM 1292 C CA . GLY A 1 172 ? 29.026 21.570 -9.190 1.00 53.53 172 GLY A CA 1
ATOM 1293 C C . GLY A 1 172 ? 29.169 20.902 -7.824 1.00 53.53 172 GLY A C 1
ATOM 1294 O O . GLY A 1 172 ? 28.287 20.157 -7.410 1.00 53.53 172 GLY A O 1
ATOM 1295 N N . GLN A 1 173 ? 30.269 21.170 -7.116 1.00 49.88 173 GLN A N 1
ATOM 1296 C CA . GLN A 1 173 ? 30.392 20.849 -5.690 1.00 49.88 173 GLN A CA 1
ATOM 1297 C C . GLN A 1 173 ? 29.749 21.952 -4.840 1.00 49.88 173 GLN A C 1
ATOM 1299 O O . GLN A 1 173 ? 30.205 23.089 -4.906 1.00 49.88 173 GLN A O 1
ATOM 1304 N N . THR A 1 174 ? 28.829 21.592 -3.944 1.00 52.19 174 THR A N 1
ATOM 1305 C CA . THR A 1 174 ? 28.618 22.301 -2.666 1.00 52.19 174 THR A CA 1
ATOM 1306 C C . THR A 1 174 ? 27.878 21.391 -1.690 1.00 52.19 174 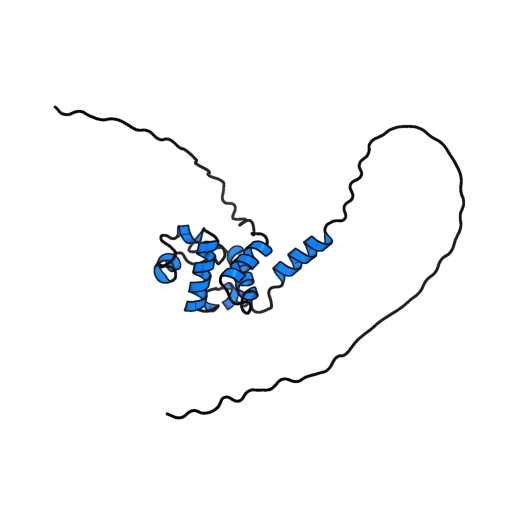THR A C 1
ATOM 1308 O O . THR A 1 174 ? 26.688 21.133 -1.840 1.00 52.19 174 THR A O 1
ATOM 1311 N N . GLY A 1 175 ? 28.581 20.891 -0.672 1.00 42.62 175 GLY A N 1
ATOM 1312 C CA . GLY A 1 175 ? 27.970 20.134 0.421 1.00 42.62 175 GLY A CA 1
ATOM 1313 C C . GLY A 1 175 ? 27.777 21.006 1.658 1.00 42.62 175 GLY A C 1
ATOM 1314 O O . GLY A 1 175 ? 28.738 21.612 2.123 1.00 42.62 175 GLY A O 1
ATOM 1315 N N . HIS A 1 176 ? 26.566 21.029 2.218 1.00 47.28 176 HIS A N 1
ATOM 1316 C CA . HIS A 1 176 ? 26.300 21.460 3.595 1.00 47.28 176 HIS A CA 1
ATOM 1317 C C . HIS A 1 176 ? 24.850 21.127 3.990 1.00 47.28 176 HIS A C 1
ATOM 1319 O O . HIS A 1 176 ? 23.946 21.819 3.540 1.00 47.28 176 HIS A O 1
ATOM 1325 N N . PHE A 1 177 ? 24.631 20.135 4.869 1.00 48.78 177 PHE A N 1
ATOM 1326 C CA . PHE A 1 177 ? 23.630 20.260 5.944 1.00 48.78 177 PHE A CA 1
ATOM 1327 C C . PHE A 1 177 ? 23.827 19.254 7.103 1.00 48.78 177 PHE A C 1
ATOM 1329 O O . PHE A 1 177 ? 23.638 18.052 6.962 1.00 48.78 177 PHE A O 1
ATOM 1336 N N . ILE A 1 178 ? 24.257 19.810 8.239 1.00 60.16 178 ILE A N 1
ATOM 1337 C CA . ILE A 1 178 ? 23.934 19.510 9.650 1.00 60.16 178 ILE A CA 1
ATOM 1338 C C . ILE A 1 178 ? 23.464 18.081 10.047 1.00 60.16 178 ILE A C 1
ATOM 1340 O O . ILE A 1 178 ? 22.323 17.715 9.772 1.00 60.16 178 ILE A O 1
ATOM 1344 N N . PRO A 1 179 ? 24.239 17.350 10.880 1.00 47.78 179 PRO A N 1
ATOM 1345 C CA . PRO A 1 179 ? 23.722 16.269 11.721 1.00 47.78 179 PRO A CA 1
ATOM 1346 C C . PRO A 1 179 ? 23.148 16.817 13.045 1.00 47.78 179 PRO A C 1
ATOM 1348 O O . PRO A 1 179 ? 23.865 17.423 13.843 1.00 47.78 179 PRO A O 1
ATOM 1351 N N . GLY A 1 180 ? 21.857 16.591 13.301 1.00 53.53 180 GLY A N 1
ATOM 1352 C CA . GLY A 1 180 ? 21.201 16.958 14.563 1.00 53.53 180 GLY A CA 1
ATOM 1353 C C . GLY A 1 180 ? 21.443 15.926 15.671 1.00 53.53 180 GLY A C 1
ATOM 1354 O O . GLY A 1 180 ? 21.094 14.758 15.520 1.00 53.53 180 GLY A O 1
ATOM 1355 N N . GLN A 1 181 ? 2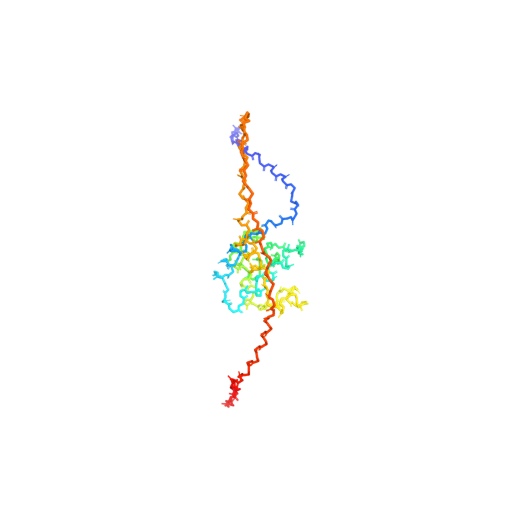2.022 16.349 16.799 1.00 53.53 181 GLN A N 1
ATOM 1356 C CA . GLN A 1 181 ? 22.211 15.495 17.977 1.00 53.53 181 GLN A CA 1
ATOM 1357 C C . GLN A 1 181 ? 20.877 15.170 18.665 1.00 53.53 181 GLN A C 1
ATOM 1359 O O . GLN A 1 181 ? 20.102 16.069 18.984 1.00 53.53 181 GLN A O 1
ATOM 1364 N N . SER A 1 182 ? 20.659 13.893 18.990 1.00 61.94 182 SER A N 1
ATOM 1365 C CA . SER A 1 182 ? 19.634 13.489 19.961 1.00 61.94 182 SER A CA 1
ATOM 1366 C C . SER A 1 182 ? 20.139 13.752 21.382 1.00 61.94 182 SER A C 1
ATOM 1368 O O . SER A 1 182 ? 21.185 13.233 21.775 1.00 61.94 182 SER A O 1
ATOM 1370 N N . GLY A 1 183 ? 19.414 14.570 22.146 1.00 60.41 183 GLY A N 1
ATOM 1371 C CA . GLY A 1 183 ? 19.733 14.871 23.543 1.00 60.41 183 GLY A CA 1
ATOM 1372 C C . GLY A 1 183 ? 19.217 13.804 24.513 1.00 60.41 183 GLY A C 1
ATOM 1373 O O . GLY A 1 183 ? 18.142 13.243 24.320 1.00 60.41 183 GLY A O 1
ATOM 1374 N N . HIS A 1 184 ? 19.971 13.559 25.586 1.00 49.41 184 HIS A N 1
ATOM 1375 C CA . HIS A 1 184 ? 19.516 12.756 26.723 1.00 49.41 184 HIS A CA 1
ATOM 1376 C C . HIS A 1 184 ? 18.389 13.461 27.495 1.00 49.41 184 HIS A C 1
ATOM 1378 O O . HIS A 1 184 ? 18.483 14.656 27.775 1.00 49.41 184 HIS A O 1
ATOM 1384 N N . GLY A 1 185 ? 17.387 12.695 27.934 1.00 65.94 185 GLY A N 1
ATOM 1385 C CA . GLY A 1 185 ? 16.394 13.103 28.929 1.00 65.94 185 GLY A CA 1
ATOM 1386 C C . GLY A 1 185 ? 16.247 12.016 29.992 1.00 65.94 185 GLY A C 1
ATOM 1387 O O . GLY A 1 185 ? 16.021 10.858 29.653 1.00 65.94 185 GLY A O 1
ATOM 1388 N N . LEU A 1 186 ? 16.428 12.381 31.262 1.00 60.22 186 LEU A N 1
ATOM 1389 C CA . LEU A 1 186 ? 16.318 11.486 32.418 1.00 60.22 186 LEU A CA 1
ATOM 1390 C C . LEU A 1 186 ? 14.895 11.505 32.990 1.00 60.22 186 LEU A C 1
ATOM 1392 O O . LEU A 1 186 ? 14.382 12.588 33.277 1.00 60.22 186 LEU A O 1
ATOM 1396 N N . ASN A 1 187 ? 14.328 10.322 33.236 1.00 62.03 187 ASN A N 1
ATOM 1397 C CA . ASN A 1 187 ? 13.491 10.000 34.401 1.00 62.03 187 ASN A CA 1
ATOM 1398 C C . ASN A 1 187 ? 13.375 8.475 34.544 1.00 62.03 187 ASN A C 1
ATOM 1400 O O . ASN A 1 187 ? 13.308 7.813 33.485 1.00 62.03 187 ASN A O 1
#

pLDDT: mean 73.22, std 20.74, range [42.62, 98.12]

Radius of gyration: 30.19 Å; Cα contacts (8 Å, |Δi|>4): 129; chains: 1; bounding box: 94×47×101 Å

Sequence (187 aa):
MKVSNLISTITIASALCLSLTNALVFSPCDKIQSLVKEYFDETIVDEMMCIAYNEAINPKSDSIGLWNLKKEHCNTVCKSICNSEIDLADIKLNTQCAEMVYLEFGFNGWDSYNNGLCKDSWGFCNTQNELRQHGSHSSTSRDSSSSSSRDSTGTGYSSSGSGTSGSGSNSGQTGHFIPGQSGHGLN

Foldseek 3Di:
DDDDDDDDDDDDDDPPPPPPPLPPVPPQLVVLLVLLVVQDDPVCSQLVSQLLVVCSVPADPQAEDSNRHGQCLCVPQLVVQHPGSCLCNPHNSVSNSVSSLCVVPNPVSGPCVVVPVRVPGRCPNVVVVVCVVPPPDDDDDDDDDDDDDDDDDDDDDDDDDDDDDDDDDDDDDDDDDDDDDDDDDDD

Organism: Dictyostelium discoideum (NCBI:txid44689)

Mean predicted aligned error: 18.43 Å

Solvent-accessible surface area (backbone atoms only — not comparable to full-atom values): 12746 Å² total; per-residue (Å²): 135,93,88,86,80,85,88,85,92,78,91,82,87,76,86,74,79,67,79,83,66,84,70,72,74,74,64,57,56,69,59,51,52,55,51,4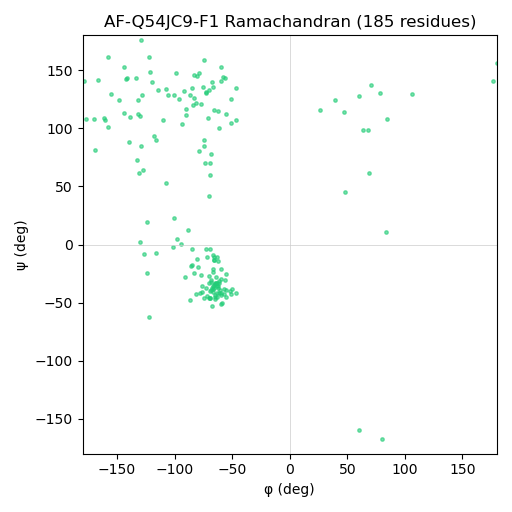2,62,73,67,43,60,82,94,47,39,50,46,54,52,34,38,29,50,56,26,54,78,58,69,51,97,64,31,38,44,52,66,35,41,48,46,64,39,31,78,66,73,27,53,92,80,30,93,45,59,71,45,28,62,40,70,66,54,29,49,57,38,48,40,49,43,37,75,74,51,37,69,71,70,33,68,50,46,70,75,49,78,42,76,61,85,58,54,67,59,57,57,58,48,54,57,60,74,72,62,87,81,78,88,84,80,88,79,90,84,85,84,81,90,84,89,86,90,85,91,84,78,89,86,90,86,88,85,84,89,85,89,80,90,82,89,82,89,84,89,87,82,86,89,82,82,86,78,91,82,92,133

InterPro domains:
  IPR023346 Lysozyme-like domain superfamily [SSF53955] (25-125)